Protein AF-0000000084750989 (afdb_homodimer)

Secondary structure (DSSP, 8-state):
---EEEETTEEEEEESPPP-TT-B--EEEEETTS-EEEES--SS-EEEEE-S-TTSHHHHHHHHHHHHHHHH-TTSEEEEEESS-HHHHHHHHHHHT--SSEEEE-TTT-HHHHHHT-EETTT--BPPEEEEE-TTSBEEEEEE-SBTTSPP-HHHHHHHHHHH-/---EEEETTEEEEEESPPP-TT-B--EEEEETTS-EEEES--SS-EEEEE-S-TTSHHHHHHHHHHHHHHHH-TTSEEEEEESS-HHHHHHHHHHHT--SSEEEE-TTT-HHHHHHT-EETTT--BPPEEEEE-TTSBEEEEEE-SBTTSPP-HHHHHHHHHHH-

Radius of gyration: 20.91 Å; Cα contacts (8 Å, |Δi|>4): 743; chains: 2; bounding box: 42×64×46 Å

pLDDT: mean 96.48, std 4.04, range [59.22, 98.81]

Nearest PDB structures (foldseek):
  2yzh-assembly1_D  TM=9.341E-01  e=7.603E-19  Aquifex aeolicus VF5
  1psq-assembly1_B  TM=9.518E-01  e=2.587E-17  Streptococcus pneumoniae
  2jsz-assembly1_A  TM=9.464E-01  e=6.062E-17  unclassified
  3p7x-assembly1_A  TM=9.372E-01  e=2.174E-16  Staphylococcus aureus subsp. aureus NCTC 8325
  2yjh-assembly1_A-2  TM=9.420E-01  e=2.773E-16  Yersinia pseudotuberculosis

Solvent-accessible surface area (backbone atoms only — not comparable to full-atom values): 17276 Å² total; per-residue (Å²): 134,88,51,62,33,28,54,84,93,41,79,36,43,41,32,57,49,82,69,48,79,65,41,74,56,67,41,53,34,26,29,51,83,72,42,82,40,74,48,73,79,41,92,34,38,30,37,38,41,35,29,44,43,70,61,34,70,70,38,39,50,53,54,52,52,48,43,54,50,34,70,74,39,72,79,43,42,41,35,38,39,26,41,38,43,30,51,48,54,41,46,48,28,62,74,70,68,55,78,73,48,47,55,37,13,30,55,79,77,34,44,47,27,42,66,44,32,30,20,29,50,97,68,68,31,31,43,26,34,37,38,29,25,38,52,82,24,24,26,77,40,79,45,74,49,50,44,48,86,54,81,78,62,63,64,61,50,51,55,53,52,61,71,73,103,134,87,50,61,32,30,55,83,96,41,78,35,44,40,32,58,50,81,70,50,78,63,42,73,57,67,41,54,33,25,29,50,85,71,41,82,40,74,48,71,78,40,92,36,40,31,38,39,42,36,29,43,43,70,62,35,70,69,37,39,50,52,53,52,52,48,45,54,51,35,70,74,40,73,80,44,44,40,36,38,38,25,41,37,43,29,50,47,54,43,46,48,28,62,76,70,69,54,78,73,48,47,55,36,14,30,54,80,76,34,43,47,28,40,65,44,32,31,21,29,49,97,69,69,32,30,44,25,34,38,38,30,24,38,51,82,24,25,27,76,41,79,43,73,48,51,45,48,87,55,80,78,63,62,65,62,50,52,54,52,52,63,72,73,101

Foldseek 3Di:
DFDWADDPHDIFTWAADAADFFDFDWDWWAFLVRDIDIDQAAQFKEKEWEAFDCPDPLNVVQVLVVLVLCVVVVRYAYEYEKQDDSPRVVVSCVVSVRDRHTYTHCNPPVTRRNHHGQQTPPVRIGAGWMFIAGRNRGTRDIGTHRYNSDHDDSVVVSVVSVVVD/DFDWADDPPDIFTWAADAADFFDFDWDWWAFLVRDIDIDQAAQFKEKEWEAFDCPDPLNVVQVLVVLVLCVVVVRYAYEYEKQDDSPRVVVSCVVSVRDRHTYTHCNPPVTRRNHHGQQTPPVRIGAGWMFIAGRNRGTRDIGTHRYNSDHDDSVVVSVVSVVVD

Sequence (330 aa):
MKRTVMFSDKEFELVGPQLKLGDKVTFKATSKTLESVTIDKLEKITVLTIFPSISTSICDVQTSEMSKIASEFTNFNFVAISLDLPFTLKEWCGTKNVKNIEVLSDYREREFGKKYGFLIDDLFLLSRGTIVLDKSNKVIYIEQLKQVKTQIDFEKLRNFLKTIKMKRTVMFSDKEFELVGPQLKLGDKVTFKATSKTLESVTIDKLEKITVLTIFPSISTSICDVQTSEMSKIASEFTNFNFVAISLDLPFTLKEWCGTKNVKNIEVLSDYREREFGKKYGFLIDDLFLLSRGTIVLDKSNKVIYIEQLKQVKTQIDFEKLRNFLKTIK

InterPro domains:
  IPR000866 Alkyl hydroperoxide reductase subunit C/ Thiol specific antioxidant [PF00578] (26-141)
  IPR002065 Thiol peroxidase Tpx [NF001808] (4-157)
  IPR002065 Thiol peroxidase Tpx [cd03014] (20-160)
  IPR013766 Thioredoxin domain [PS51352] (19-165)
  IPR036249 Thioredoxin-like superfamily [SSF52833] (4-156)
  IPR050455 Thiol Peroxidase Tpx Subfamily [PTHR43110] (1-164)

Structure (mmCIF, N/CA/C/O backbone):
data_AF-0000000084750989-model_v1
#
loop_
_entity.id
_entity.type
_entity.pdbx_description
1 polymer 'Thiol peroxidase'
#
loop_
_atom_site.group_PDB
_atom_site.id
_atom_site.type_symbol
_atom_site.label_atom_id
_atom_site.label_alt_id
_atom_site.label_comp_id
_atom_site.label_asym_id
_atom_site.label_entity_id
_atom_site.label_seq_id
_atom_site.pdbx_PDB_ins_code
_atom_site.Cartn_x
_atom_site.Cartn_y
_atom_site.Cartn_z
_atom_site.occupancy
_atom_site.B_iso_or_equiv
_atom_site.auth_seq_id
_atom_site.auth_comp_id
_atom_site.auth_asym_id
_atom_site.auth_atom_id
_atom_site.pdbx_PDB_model_num
ATOM 1 N N . MET A 1 1 ? 10.789 26.094 -11.906 1 59.22 1 MET A N 1
ATOM 2 C CA . MET A 1 1 ? 11.703 24.969 -11.797 1 59.22 1 MET A CA 1
ATOM 3 C C . MET A 1 1 ? 11.008 23.766 -11.148 1 59.22 1 MET A C 1
ATOM 5 O O . MET A 1 1 ? 10.133 23.938 -10.297 1 59.22 1 MET A O 1
ATOM 9 N N . LYS A 1 2 ? 11.398 22.438 -11.602 1 81.38 2 LYS A N 1
ATOM 10 C CA . LYS A 1 2 ? 10.766 21.234 -11.055 1 81.38 2 LYS A CA 1
ATOM 11 C C . LYS A 1 2 ? 11.258 20.953 -9.633 1 81.38 2 LYS A C 1
ATOM 13 O O . LYS A 1 2 ? 12.453 21.062 -9.352 1 81.38 2 LYS A O 1
ATOM 18 N N . ARG A 1 3 ? 10.398 20.719 -8.75 1 93.12 3 ARG A N 1
ATOM 19 C CA . ARG A 1 3 ? 10.75 20.406 -7.371 1 93.12 3 ARG A CA 1
ATOM 20 C C . ARG A 1 3 ? 11.203 18.969 -7.234 1 93.12 3 ARG A C 1
ATOM 22 O O . ARG A 1 3 ? 10.688 18.078 -7.918 1 93.12 3 ARG A O 1
ATOM 29 N N . THR A 1 4 ? 12.32 18.859 -6.445 1 96.12 4 THR A N 1
ATOM 30 C CA . THR A 1 4 ? 12.883 17.516 -6.289 1 96.12 4 THR A CA 1
ATOM 31 C C . THR A 1 4 ? 13.094 17.188 -4.816 1 96.12 4 THR A C 1
ATOM 33 O O . THR A 1 4 ? 13.141 18.078 -3.973 1 96.12 4 THR A O 1
ATOM 36 N N . VAL A 1 5 ? 13.109 15.898 -4.547 1 96.56 5 VAL A N 1
ATOM 37 C CA . VAL A 1 5 ? 13.461 15.383 -3.23 1 96.56 5 VAL A CA 1
ATOM 38 C C . VAL A 1 5 ? 14.492 14.266 -3.377 1 96.56 5 VAL A C 1
ATOM 40 O O . VAL A 1 5 ? 14.633 13.68 -4.453 1 96.56 5 VAL A O 1
ATOM 43 N N . MET A 1 6 ? 15.172 14.094 -2.307 1 96.19 6 MET A N 1
ATOM 44 C CA . MET A 1 6 ? 16.109 12.977 -2.26 1 96.19 6 MET A CA 1
ATOM 45 C C . MET A 1 6 ? 15.477 11.758 -1.598 1 96.19 6 MET A C 1
ATOM 47 O O . MET A 1 6 ? 14.852 11.875 -0.538 1 96.19 6 MET A O 1
ATOM 51 N N . PHE A 1 7 ? 15.562 10.734 -2.244 1 94.62 7 PHE A N 1
ATOM 52 C CA . PHE A 1 7 ? 15.234 9.43 -1.682 1 94.62 7 PHE A CA 1
ATOM 53 C C . PHE A 1 7 ? 16.469 8.531 -1.646 1 94.62 7 PHE A C 1
ATOM 55 O O . PHE A 1 7 ? 16.906 8.039 -2.684 1 94.62 7 PHE A O 1
ATOM 62 N N . SER A 1 8 ? 16.875 8.305 -0.375 1 89.31 8 SER A N 1
ATOM 63 C CA . SER A 1 8 ? 18.203 7.727 -0.222 1 89.31 8 SER A CA 1
ATOM 64 C C . SER A 1 8 ? 19.234 8.5 -1.032 1 89.31 8 SER A C 1
ATOM 66 O O . SER A 1 8 ? 19.453 9.688 -0.804 1 89.31 8 SER A O 1
ATOM 68 N N . ASP A 1 9 ? 19.938 7.918 -2.018 1 91.81 9 ASP A N 1
ATOM 69 C CA . ASP A 1 9 ? 21.031 8.594 -2.703 1 91.81 9 ASP A CA 1
ATOM 70 C C . ASP A 1 9 ? 20.609 9.047 -4.098 1 91.81 9 ASP A C 1
ATOM 72 O O . ASP A 1 9 ? 21.453 9.469 -4.898 1 91.81 9 ASP A O 1
ATOM 76 N N . LYS A 1 10 ? 19.391 9.078 -4.32 1 94.88 10 LYS A N 1
ATOM 77 C CA . LYS A 1 10 ? 18.906 9.445 -5.645 1 94.88 10 LYS A CA 1
ATOM 78 C C . LYS A 1 10 ? 17.922 10.609 -5.562 1 94.88 10 LYS A C 1
ATOM 80 O O . LYS A 1 10 ? 17.172 10.727 -4.594 1 94.88 10 LYS A O 1
ATOM 85 N N . GLU A 1 11 ? 17.922 11.422 -6.57 1 96.5 11 GLU A N 1
ATOM 86 C CA . GLU A 1 11 ? 17.016 12.57 -6.668 1 96.5 11 GLU A CA 1
ATOM 87 C C . GLU A 1 11 ? 15.82 12.258 -7.559 1 96.5 11 GLU A C 1
ATOM 89 O O . GLU A 1 11 ? 15.969 11.68 -8.641 1 96.5 11 GLU A O 1
ATOM 94 N N . PHE A 1 12 ? 14.664 12.617 -7.102 1 97.25 12 PHE A N 1
ATOM 95 C CA . PHE A 1 12 ? 13.43 12.398 -7.852 1 97.25 12 PHE A CA 1
ATOM 96 C C . PHE A 1 12 ? 12.602 13.68 -7.922 1 97.25 12 PHE A C 1
ATOM 98 O O . PHE A 1 12 ? 12.68 14.523 -7.023 1 97.25 12 PHE A O 1
ATOM 105 N N . GLU A 1 13 ? 11.867 13.773 -8.922 1 97.56 13 GLU A N 1
ATOM 106 C CA . GLU A 1 13 ? 10.977 14.922 -9.07 1 97.56 13 GLU A CA 1
ATOM 107 C C . GLU A 1 13 ? 9.672 14.703 -8.32 1 97.56 13 GLU A C 1
ATOM 109 O O . GLU A 1 13 ? 9.227 13.562 -8.141 1 97.56 13 GLU A O 1
ATOM 114 N N . LEU A 1 14 ? 9.07 15.758 -7.883 1 97.62 14 LEU A N 1
ATOM 115 C CA . LEU A 1 14 ? 7.738 15.727 -7.297 1 97.62 14 LEU A CA 1
ATOM 116 C C . LEU A 1 14 ? 6.676 16.047 -8.344 1 97.62 14 LEU A C 1
ATOM 118 O O . LEU A 1 14 ? 6.898 16.875 -9.227 1 97.62 14 LEU A O 1
ATOM 122 N N . VAL A 1 15 ? 5.629 15.391 -8.219 1 97.12 15 VAL A N 1
ATOM 123 C CA . VAL A 1 15 ? 4.508 15.602 -9.133 1 97.12 15 VAL A CA 1
ATOM 124 C C . VAL A 1 15 ? 3.604 16.703 -8.586 1 97.12 15 VAL A C 1
ATOM 126 O O . VAL A 1 15 ? 3.352 16.781 -7.383 1 97.12 15 VAL A O 1
ATOM 129 N N . GLY A 1 16 ? 3.049 17.531 -9.445 1 95.06 16 GLY A N 1
ATOM 130 C CA . GLY A 1 16 ? 2.068 18.531 -9.039 1 95.06 16 GLY A CA 1
ATOM 131 C C . GLY A 1 16 ? 2.693 19.812 -8.539 1 95.06 16 GLY A C 1
ATOM 132 O O . GLY A 1 16 ? 3.918 19.922 -8.438 1 95.06 16 GLY A O 1
ATOM 133 N N . PRO A 1 17 ? 1.877 20.781 -8.242 1 95.44 17 PRO A N 1
ATOM 134 C CA . PRO A 1 17 ? 2.359 22.094 -7.828 1 95.44 17 PRO A CA 1
ATOM 135 C C . PRO A 1 17 ? 2.877 22.109 -6.391 1 95.44 17 PRO A C 1
ATOM 137 O O . PRO A 1 17 ? 2.541 21.219 -5.602 1 95.44 17 PRO A O 1
ATOM 140 N N . GLN A 1 18 ? 3.658 23.109 -6.109 1 94.88 18 GLN A N 1
ATOM 141 C CA . GLN A 1 18 ? 4.113 23.328 -4.742 1 94.88 18 GLN A CA 1
ATOM 142 C C . GLN A 1 18 ? 3.008 23.938 -3.885 1 94.88 18 GLN A C 1
ATOM 144 O O . GLN A 1 18 ? 2.42 24.953 -4.258 1 94.88 18 GLN A O 1
ATOM 149 N N . LEU A 1 19 ? 2.77 23.328 -2.83 1 96.94 19 LEU A N 1
ATOM 150 C CA . LEU A 1 19 ? 1.819 23.859 -1.861 1 96.94 19 LEU A CA 1
ATOM 151 C C . LEU A 1 19 ? 2.383 25.094 -1.174 1 96.94 19 LEU A C 1
ATOM 153 O O . LEU A 1 19 ? 3.564 25.141 -0.826 1 96.94 19 LEU A O 1
ATOM 157 N N . LYS A 1 20 ? 1.522 26.109 -0.986 1 97.5 20 LYS A N 1
ATOM 158 C CA . LYS A 1 20 ? 1.935 27.359 -0.353 1 97.5 20 LYS A CA 1
ATOM 159 C C . LYS A 1 20 ? 1.008 27.719 0.804 1 97.5 20 LYS A C 1
ATOM 161 O O . LYS A 1 20 ? -0.124 27.234 0.875 1 97.5 20 LYS A O 1
ATOM 166 N N . LEU A 1 21 ? 1.597 28.562 1.664 1 98.19 21 LEU A N 1
ATOM 167 C CA . LEU A 1 21 ? 0.741 29.109 2.711 1 98.19 21 LEU A CA 1
ATOM 168 C C . LEU A 1 21 ? -0.466 29.828 2.111 1 98.19 21 LEU A C 1
ATOM 170 O O . LEU A 1 21 ? -0.339 30.531 1.107 1 98.19 21 LEU A O 1
ATOM 174 N N . GLY A 1 22 ? -1.616 29.547 2.633 1 98 22 GLY A N 1
ATOM 175 C CA . GLY A 1 22 ? -2.834 30.188 2.164 1 98 22 GLY A CA 1
ATOM 176 C C . GLY A 1 22 ? -3.609 29.344 1.17 1 98 22 GLY A C 1
ATOM 177 O O . GLY A 1 22 ? -4.789 29.594 0.918 1 98 22 GLY A O 1
ATOM 178 N N . ASP A 1 23 ? -2.949 28.359 0.583 1 97.75 23 ASP A N 1
ATOM 179 C CA . ASP A 1 23 ? -3.635 27.469 -0.346 1 97.75 23 ASP A CA 1
ATOM 180 C C . ASP A 1 23 ? -4.754 26.703 0.354 1 97.75 23 ASP A C 1
ATOM 182 O O . ASP A 1 23 ? -4.602 26.281 1.504 1 97.75 23 ASP A O 1
ATOM 186 N N . LYS A 1 24 ? -5.902 26.516 -0.315 1 97.06 24 LYS A N 1
ATOM 187 C CA . LYS A 1 24 ? -6.973 25.656 0.179 1 97.06 24 LYS A CA 1
ATOM 188 C C . LYS A 1 24 ? -6.703 24.188 -0.156 1 97.06 24 LYS A C 1
ATOM 190 O O . LYS A 1 24 ? -6.289 23.875 -1.272 1 97.06 24 LYS A O 1
ATOM 195 N N . VAL A 1 25 ? -6.914 23.344 0.779 1 97.56 25 VAL A N 1
ATOM 196 C CA . VAL A 1 25 ? -6.621 21.922 0.609 1 97.56 25 VAL A CA 1
ATOM 197 C C . VAL A 1 25 ? -7.922 21.109 0.64 1 97.56 25 VAL A C 1
ATOM 199 O O . VAL A 1 25 ? -8.688 21.188 1.605 1 97.56 25 VAL A O 1
ATOM 202 N N . THR A 1 26 ? -8.234 20.453 -0.401 1 97.69 26 THR A N 1
ATOM 203 C CA . THR A 1 26 ? -9.344 19.516 -0.524 1 97.69 26 THR A CA 1
ATOM 204 C C . THR A 1 26 ? -8.93 18.281 -1.316 1 97.69 26 THR A C 1
ATOM 206 O O . THR A 1 26 ? -8.344 18.391 -2.396 1 97.69 26 THR A O 1
ATOM 209 N N . PHE A 1 27 ? -9.18 17.125 -0.726 1 97.75 27 PHE A N 1
ATOM 210 C CA . PHE A 1 27 ? -8.82 15.898 -1.425 1 97.75 27 PHE A CA 1
ATOM 211 C C . PHE A 1 27 ? -9.617 14.711 -0.891 1 97.75 27 PHE A C 1
ATOM 213 O O . PHE A 1 27 ? -10.242 14.805 0.168 1 97.75 27 PHE A O 1
ATOM 220 N N . LYS A 1 28 ? -9.594 13.664 -1.651 1 97.62 28 LYS A N 1
ATOM 221 C CA . LYS A 1 28 ? -10.172 12.383 -1.242 1 97.62 28 LYS A CA 1
ATOM 222 C C . LYS A 1 28 ? -9.086 11.383 -0.879 1 97.62 28 LYS A C 1
ATOM 224 O O . LYS A 1 28 ? -8.031 11.336 -1.526 1 97.62 28 LYS A O 1
ATOM 229 N N . ALA A 1 29 ? -9.336 10.648 0.125 1 98.06 29 ALA A N 1
ATOM 230 C CA . ALA A 1 29 ? -8.477 9.547 0.567 1 98.06 29 ALA A CA 1
ATOM 231 C C . ALA A 1 29 ? -9.312 8.391 1.116 1 98.06 29 ALA A C 1
ATOM 233 O O . ALA A 1 29 ? -10.539 8.398 1.013 1 98.06 29 ALA A O 1
ATOM 234 N N . THR A 1 30 ? -8.641 7.355 1.534 1 98.56 30 THR A N 1
ATOM 235 C CA . THR A 1 30 ? -9.328 6.164 2.016 1 98.56 30 THR A CA 1
ATOM 236 C C . THR A 1 30 ? -9.039 5.93 3.494 1 98.56 30 THR A C 1
ATOM 238 O O . THR A 1 30 ? -7.883 6 3.924 1 98.56 30 THR A O 1
ATOM 241 N N . SER A 1 31 ? -10.086 5.703 4.293 1 97.81 31 SER A N 1
ATOM 242 C CA . SER A 1 31 ? -9.93 5.445 5.719 1 97.81 31 SER A CA 1
ATOM 243 C C . SER A 1 31 ? -9.422 4.027 5.969 1 97.81 31 SER A C 1
ATOM 245 O O . SER A 1 31 ? -9.32 3.225 5.039 1 97.81 31 SER A O 1
ATOM 247 N N . LYS A 1 32 ? -9.078 3.74 7.234 1 95.5 32 LYS A N 1
ATOM 248 C CA . LYS A 1 32 ? -8.547 2.436 7.609 1 95.5 32 LYS A CA 1
ATOM 249 C C . LYS A 1 32 ? -9.609 1.346 7.48 1 95.5 32 LYS A C 1
ATOM 251 O O . LYS A 1 32 ? -9.297 0.156 7.551 1 95.5 32 LYS A O 1
ATOM 256 N N . THR A 1 33 ? -10.914 1.73 7.25 1 93.75 33 THR A N 1
ATOM 257 C CA . THR A 1 33 ? -11.992 0.769 7.039 1 93.75 33 THR A CA 1
ATOM 258 C C . THR A 1 33 ? -12.445 0.769 5.582 1 93.75 33 THR A C 1
ATOM 260 O O . THR A 1 33 ? -13.578 0.391 5.273 1 93.75 33 THR A O 1
ATOM 263 N N . LEU A 1 34 ? -11.664 1.354 4.652 1 95.62 34 LEU A N 1
ATOM 264 C CA . LEU A 1 34 ? -11.82 1.33 3.203 1 95.62 34 LEU A CA 1
ATOM 265 C C . LEU A 1 34 ? -12.914 2.305 2.758 1 95.62 34 LEU A C 1
ATOM 267 O O . LEU A 1 34 ? -13.391 2.227 1.627 1 95.62 34 LEU A O 1
ATOM 271 N N . GLU A 1 35 ? -13.281 3.18 3.662 1 95.5 35 GLU A N 1
ATOM 272 C CA . GLU A 1 35 ? -14.258 4.199 3.289 1 95.5 35 GLU A CA 1
ATOM 273 C C . GLU A 1 35 ? -13.578 5.383 2.598 1 95.5 35 GLU A C 1
ATOM 275 O O . GLU A 1 35 ? -12.477 5.777 2.973 1 95.5 35 GLU A O 1
ATOM 280 N N . SER A 1 36 ? -14.234 5.895 1.577 1 95.94 36 SER A N 1
ATOM 281 C CA . SER A 1 36 ? -13.773 7.141 0.969 1 95.94 36 SER A CA 1
ATOM 282 C C . SER A 1 36 ? -14.039 8.336 1.878 1 95.94 36 SER A C 1
ATOM 284 O O . SER A 1 36 ? -15.164 8.531 2.334 1 95.94 36 SER A O 1
ATOM 286 N N . VAL A 1 37 ? -13.062 9.016 2.18 1 95.62 37 VAL A N 1
ATOM 287 C CA . VAL A 1 37 ? -13.141 10.195 3.027 1 95.62 37 VAL A CA 1
ATOM 288 C C . VAL A 1 37 ? -12.75 11.438 2.22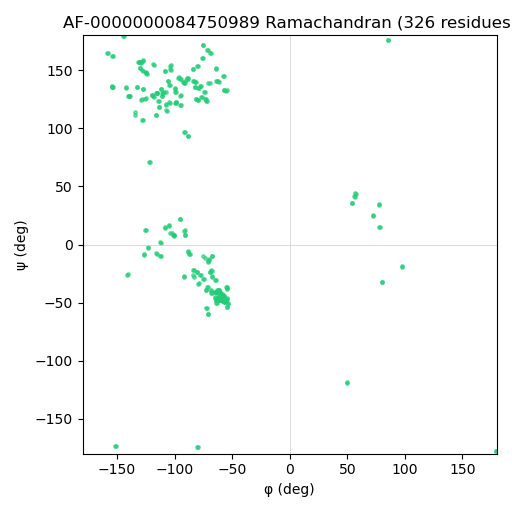9 1 95.62 37 VAL A C 1
ATOM 290 O O . VAL A 1 37 ? -11.727 11.438 1.532 1 95.62 37 VAL A O 1
ATOM 293 N N . THR A 1 38 ? -13.57 12.438 2.309 1 94.88 38 THR A N 1
ATOM 294 C CA . THR A 1 38 ? -13.25 13.719 1.678 1 94.88 38 THR A CA 1
ATOM 295 C C . THR A 1 38 ? -12.812 14.742 2.721 1 94.88 38 THR A C 1
ATOM 297 O O . THR A 1 38 ? -13.539 15.008 3.682 1 94.88 38 THR A O 1
ATOM 300 N N . ILE A 1 39 ? -11.656 15.266 2.58 1 94.12 39 ILE A N 1
ATOM 301 C CA . ILE A 1 39 ? -11.164 16.359 3.398 1 94.12 39 ILE A CA 1
ATOM 302 C C . ILE A 1 39 ? -11.5 17.703 2.732 1 94.12 39 ILE A C 1
ATOM 304 O O . ILE A 1 39 ? -10.773 18.156 1.846 1 94.12 39 ILE A O 1
ATOM 308 N N . ASP A 1 40 ? -12.547 18.344 3.104 1 91.06 40 ASP A N 1
ATOM 309 C CA . ASP A 1 40 ? -13 19.594 2.496 1 91.06 40 ASP A CA 1
ATOM 310 C C . ASP A 1 40 ? -13.531 20.562 3.555 1 91.06 40 ASP A C 1
ATOM 312 O O . ASP A 1 40 ? -13.672 21.75 3.295 1 91.06 40 ASP A O 1
ATOM 316 N N . LYS A 1 41 ? -13.992 20 4.676 1 83.44 41 LYS A N 1
ATOM 317 C CA . LYS A 1 41 ? -14.492 20.812 5.781 1 83.44 41 LYS A CA 1
ATOM 318 C C . LYS A 1 41 ? -13.938 20.312 7.117 1 83.44 41 LYS A C 1
ATOM 320 O O . LYS A 1 41 ? -14.148 19.172 7.496 1 83.44 41 LYS A O 1
ATOM 325 N N . LEU A 1 42 ? -13.18 21.172 7.633 1 84 42 LEU A N 1
ATOM 326 C CA . LEU A 1 42 ? -12.57 20.812 8.914 1 84 42 LEU A CA 1
ATOM 327 C C . LEU A 1 42 ? -13.18 21.625 10.047 1 84 42 LEU A C 1
ATOM 329 O O . LEU A 1 42 ? -13.375 22.828 9.914 1 84 42 LEU A O 1
ATOM 333 N N . GLU A 1 43 ? -13.562 21 11.086 1 87.56 43 GLU A N 1
ATOM 334 C CA . GLU A 1 43 ? -14.133 21.688 12.242 1 87.56 43 GLU A CA 1
ATOM 335 C C . GLU A 1 43 ? -13.039 22.219 13.164 1 87.56 43 GLU A C 1
ATOM 337 O O . GLU A 1 43 ? -13.273 23.125 13.969 1 87.56 43 GLU A O 1
ATOM 342 N N . LYS A 1 44 ? -11.914 21.688 13.094 1 95.06 44 LYS A N 1
ATOM 343 C CA . LYS A 1 44 ? -10.766 22.031 13.93 1 95.06 44 LYS A CA 1
ATOM 344 C C . LYS A 1 44 ? -9.523 22.266 13.078 1 95.06 44 LYS A C 1
ATOM 346 O O . LYS A 1 44 ? -9.453 21.812 11.93 1 95.06 44 LYS A O 1
ATOM 351 N N . ILE A 1 45 ? -8.641 23.016 13.688 1 97.5 45 ILE A N 1
ATOM 352 C CA . ILE A 1 45 ? -7.305 23.047 13.102 1 97.5 45 ILE A CA 1
ATOM 353 C C . ILE A 1 45 ? -6.77 21.625 12.969 1 97.5 45 ILE A C 1
ATOM 355 O O . ILE A 1 45 ? -6.918 20.812 13.883 1 97.5 45 ILE A O 1
ATOM 359 N N . THR A 1 46 ? -6.23 21.328 11.797 1 98.12 46 THR A N 1
ATOM 360 C CA . THR A 1 46 ? -5.863 19.938 11.492 1 98.12 46 THR A CA 1
ATOM 361 C C . THR A 1 46 ? -4.398 19.859 11.07 1 98.12 46 THR A C 1
ATOM 363 O O . THR A 1 46 ? -3.963 20.562 10.164 1 98.12 46 THR A O 1
ATOM 366 N N . VAL A 1 47 ? -3.684 19.047 11.734 1 98.62 47 VAL A N 1
ATOM 367 C CA . VAL A 1 47 ? -2.297 18.75 11.391 1 98.62 47 VAL A CA 1
ATOM 368 C C . VAL A 1 47 ? -2.234 17.5 10.508 1 98.62 47 VAL A C 1
ATOM 370 O O . VAL A 1 47 ? -2.707 16.438 10.898 1 98.62 47 VAL A O 1
ATOM 373 N N . LEU A 1 48 ? -1.71 17.625 9.32 1 98.62 48 LEU A N 1
ATOM 374 C CA . LEU A 1 48 ? -1.438 16.5 8.43 1 98.62 48 LEU A CA 1
ATOM 375 C C . LEU A 1 48 ? 0.031 16.109 8.5 1 98.62 48 LEU A C 1
ATOM 377 O O . LEU A 1 48 ? 0.917 16.938 8.289 1 98.62 48 LEU A O 1
ATOM 381 N N . THR A 1 49 ? 0.293 14.961 8.836 1 98.75 49 THR A N 1
ATOM 382 C CA . THR A 1 49 ? 1.644 14.414 8.773 1 98.75 49 THR A CA 1
ATOM 383 C C . THR A 1 49 ? 1.767 13.406 7.629 1 98.75 49 THR A C 1
ATOM 385 O O . THR A 1 49 ? 0.983 12.461 7.543 1 98.75 49 THR A O 1
ATOM 388 N N . ILE A 1 50 ? 2.662 13.641 6.676 1 98.81 50 ILE A N 1
ATOM 389 C CA . ILE A 1 50 ? 2.799 12.938 5.406 1 98.81 50 ILE A CA 1
ATOM 390 C C . ILE A 1 50 ? 4.102 12.141 5.395 1 98.81 50 ILE A C 1
ATOM 392 O O . ILE A 1 50 ? 5.152 12.656 5.785 1 98.81 50 ILE A O 1
ATOM 396 N N . PHE A 1 51 ? 4.059 10.922 4.988 1 98.69 51 PHE A N 1
ATOM 397 C CA . PHE A 1 51 ? 5.254 10.086 5.016 1 98.69 51 PHE A CA 1
ATOM 398 C C . PHE A 1 51 ? 5.168 8.984 3.961 1 98.69 51 PHE A C 1
ATOM 400 O O . PHE A 1 51 ? 4.09 8.703 3.441 1 98.69 51 PHE A O 1
ATOM 407 N N . PRO A 1 52 ? 6.277 8.367 3.604 1 98.19 52 PRO A N 1
ATOM 408 C CA . PRO A 1 52 ? 6.297 7.414 2.492 1 98.19 52 PRO A CA 1
ATOM 409 C C . PRO A 1 52 ? 5.605 6.094 2.828 1 98.19 52 PRO A C 1
ATOM 411 O O . PRO A 1 52 ? 4.691 5.672 2.113 1 98.19 52 PRO A O 1
ATOM 414 N N . SER A 1 53 ? 6.02 5.461 3.887 1 98.31 53 SER A N 1
ATOM 415 C CA . SER A 1 53 ? 5.477 4.152 4.238 1 98.31 53 SER A CA 1
ATOM 416 C C . SER A 1 53 ? 5.586 3.893 5.738 1 98.31 53 SER A C 1
ATOM 418 O O . SER A 1 53 ? 6.664 4.023 6.32 1 98.31 53 SER A O 1
ATOM 420 N N . ILE A 1 54 ? 4.5 3.383 6.297 1 98.25 54 ILE A N 1
ATOM 421 C CA . ILE A 1 54 ? 4.395 3.23 7.742 1 98.25 54 ILE A CA 1
ATOM 422 C C . ILE A 1 54 ? 5.32 2.111 8.219 1 98.25 54 ILE A C 1
ATOM 424 O O . ILE A 1 54 ? 5.652 2.029 9.398 1 98.25 54 ILE A O 1
ATOM 428 N N . SER A 1 55 ? 5.797 1.298 7.312 1 96.75 55 SER A N 1
ATOM 429 C CA . SER A 1 55 ? 6.574 0.108 7.648 1 96.75 55 SER A CA 1
ATOM 430 C C . SER A 1 55 ? 8.07 0.418 7.691 1 96.75 55 SER A C 1
ATOM 432 O O . SER A 1 55 ? 8.898 -0.495 7.746 1 96.75 55 SER A O 1
ATOM 434 N N . THR A 1 56 ? 8.391 1.636 7.68 1 94.56 56 THR A N 1
ATOM 435 C CA . THR A 1 56 ? 9.773 2.061 7.836 1 94.56 56 THR A CA 1
ATOM 436 C C . THR A 1 56 ? 9.992 2.705 9.203 1 94.56 56 THR A C 1
ATOM 438 O O . THR A 1 56 ? 9.078 3.309 9.766 1 94.56 56 THR A O 1
ATOM 441 N N . SER A 1 57 ? 11.211 2.564 9.742 1 95.44 57 SER A N 1
ATOM 442 C CA . SER A 1 57 ? 11.508 3.037 11.086 1 95.44 57 SER A CA 1
ATOM 443 C C . SER A 1 57 ? 11.289 4.543 11.203 1 95.44 57 SER A C 1
ATOM 445 O O . SER A 1 57 ? 10.727 5.02 12.188 1 95.44 57 SER A O 1
ATOM 447 N N . ILE A 1 58 ? 11.781 5.285 10.25 1 95.44 58 ILE A N 1
ATOM 448 C CA . ILE A 1 58 ? 11.664 6.738 10.273 1 95.44 58 ILE A CA 1
ATOM 449 C C . ILE A 1 58 ? 10.188 7.137 10.266 1 95.44 58 ILE A C 1
ATOM 451 O O . ILE A 1 58 ? 9.789 8.055 10.984 1 95.44 58 ILE A O 1
ATOM 455 N N . CYS A 1 59 ? 9.398 6.469 9.492 1 97.56 59 CYS A N 1
ATOM 456 C CA . CYS A 1 59 ? 7.977 6.773 9.391 1 97.56 59 CYS A CA 1
ATOM 457 C C . CYS A 1 59 ? 7.234 6.324 10.648 1 97.56 59 CYS A C 1
ATOM 459 O O . CYS A 1 59 ? 6.293 6.984 11.086 1 97.56 59 CYS A O 1
ATOM 461 N N . ASP A 1 60 ? 7.633 5.211 11.133 1 97.31 60 ASP A N 1
ATOM 462 C CA . ASP A 1 60 ?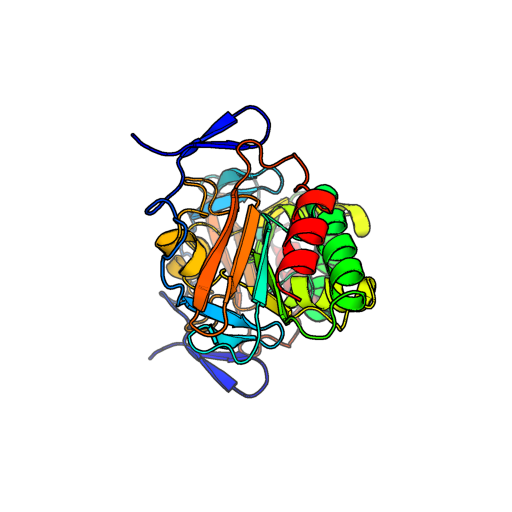 7.102 4.723 12.406 1 97.31 60 ASP A CA 1
ATOM 463 C C . ASP A 1 60 ? 7.316 5.746 13.516 1 97.31 60 ASP A C 1
ATOM 465 O O . ASP A 1 60 ? 6.383 6.086 14.242 1 97.31 60 ASP A O 1
ATOM 469 N N . VAL A 1 61 ? 8.516 6.27 13.672 1 97.69 61 VAL A N 1
ATOM 470 C CA . VAL A 1 61 ? 8.859 7.262 14.688 1 97.69 61 VAL A CA 1
ATOM 471 C C . VAL A 1 61 ? 8.055 8.539 14.445 1 97.69 61 VAL A C 1
ATOM 473 O O . VAL A 1 61 ? 7.488 9.109 15.383 1 97.69 61 VAL A O 1
ATOM 476 N N . GLN A 1 62 ? 8.008 9.008 13.203 1 98.44 62 GLN A N 1
ATOM 477 C CA . GLN A 1 62 ? 7.262 10.219 12.891 1 98.44 62 GLN A CA 1
ATOM 478 C C . GLN A 1 62 ? 5.816 10.117 13.375 1 98.44 62 GLN A C 1
ATOM 480 O O . GLN A 1 62 ? 5.32 11.016 14.055 1 98.44 62 GLN A O 1
ATOM 485 N N . THR A 1 63 ? 5.168 9.031 13.016 1 98.5 63 THR A N 1
ATOM 486 C CA . THR A 1 63 ? 3.746 8.891 13.305 1 98.5 63 THR A CA 1
ATOM 487 C C . THR A 1 63 ? 3.52 8.68 14.797 1 98.5 63 THR A C 1
ATOM 489 O O . THR A 1 63 ? 2.559 9.203 15.367 1 98.5 63 THR A O 1
ATOM 492 N N . SER A 1 64 ? 4.395 7.953 15.469 1 98.44 64 SER A N 1
ATOM 493 C CA . SER A 1 64 ? 4.312 7.758 16.906 1 98.44 64 SER A CA 1
ATOM 494 C C . SER A 1 64 ? 4.492 9.078 17.656 1 98.44 64 SER A C 1
ATOM 496 O O . SER A 1 64 ? 3.748 9.367 18.594 1 98.44 64 SER A O 1
ATOM 498 N N . GLU A 1 65 ? 5.508 9.797 17.25 1 98.38 65 GLU A N 1
ATOM 499 C CA . GLU A 1 65 ? 5.73 11.094 17.891 1 98.38 65 GLU A CA 1
ATOM 500 C C . GLU A 1 65 ? 4.551 12.031 17.641 1 98.38 65 GLU A C 1
ATOM 502 O O . GLU A 1 65 ? 4.188 12.812 18.531 1 98.38 65 GLU A O 1
ATOM 507 N N . MET A 1 66 ? 4 11.992 16.453 1 98.69 66 MET A N 1
ATOM 508 C CA . MET A 1 66 ? 2.836 12.82 16.156 1 98.69 66 MET A CA 1
ATOM 509 C C . MET A 1 66 ? 1.665 12.461 17.062 1 98.69 66 MET A C 1
ATOM 511 O O . MET A 1 66 ? 0.897 13.328 17.484 1 98.69 66 MET A O 1
ATOM 515 N N . SER A 1 67 ? 1.52 11.148 17.312 1 98.38 67 SER A N 1
ATOM 516 C CA . SER A 1 67 ? 0.487 10.703 18.25 1 98.38 67 SER A CA 1
ATOM 517 C C . SER A 1 67 ? 0.694 11.312 19.625 1 98.38 67 SER A C 1
ATOM 519 O O . SER A 1 67 ? -0.267 11.727 20.281 1 98.38 67 SER A O 1
ATOM 521 N N . LYS A 1 68 ? 1.887 11.359 20.094 1 98 68 LYS A N 1
ATOM 522 C CA . LYS A 1 68 ? 2.195 11.992 21.375 1 98 68 LYS A CA 1
ATOM 523 C C . LYS A 1 68 ? 1.837 13.477 21.344 1 98 68 LYS A C 1
ATOM 525 O O . LYS A 1 68 ? 1.242 13.992 22.297 1 98 68 LYS A O 1
ATOM 530 N N . ILE A 1 69 ? 2.229 14.148 20.312 1 98.31 69 ILE A N 1
ATOM 531 C CA . ILE A 1 69 ? 1.904 15.562 20.172 1 98.31 69 ILE A CA 1
ATOM 532 C C . ILE A 1 69 ? 0.388 15.75 20.188 1 98.31 69 ILE A C 1
ATOM 534 O O . ILE A 1 69 ? -0.126 16.672 20.828 1 98.31 69 ILE A O 1
ATOM 538 N N . ALA A 1 70 ? -0.278 14.891 19.469 1 98.12 70 ALA A N 1
ATOM 539 C CA . ALA A 1 70 ? -1.737 14.953 19.438 1 98.12 70 ALA A CA 1
ATOM 540 C C . ALA A 1 70 ? -2.324 14.906 20.844 1 98.12 70 ALA A C 1
ATOM 542 O O . ALA A 1 70 ? -3.334 15.555 21.125 1 98.12 70 ALA A O 1
ATOM 543 N N . SER A 1 71 ? -1.724 14.148 21.703 1 97.94 71 SER A N 1
ATOM 544 C CA . SER A 1 71 ? -2.199 14.016 23.078 1 97.94 71 SER A CA 1
ATOM 545 C C . SER A 1 71 ? -1.996 15.305 23.859 1 97.94 71 SER A C 1
ATOM 547 O O . SER A 1 71 ? -2.676 15.547 24.859 1 97.94 71 SER A O 1
ATOM 549 N N . GLU A 1 72 ? -1.073 16.094 23.422 1 97.06 72 GLU A N 1
ATOM 550 C CA . GLU A 1 72 ? -0.801 17.391 24.031 1 97.06 72 GLU A CA 1
ATOM 551 C C . GLU A 1 72 ? -1.744 18.469 23.516 1 97.06 72 GLU A C 1
ATOM 553 O O . GLU A 1 72 ? -1.974 19.484 24.172 1 97.06 72 GLU A O 1
ATOM 558 N N . PHE A 1 73 ? -2.207 18.281 22.328 1 97.81 73 PHE A N 1
ATOM 559 C CA . PHE A 1 73 ? -3.039 19.266 21.641 1 97.81 73 PHE A CA 1
ATOM 560 C C . PHE A 1 73 ? -4.387 18.672 21.266 1 97.81 73 PHE A C 1
ATOM 562 O O . PHE A 1 73 ? -4.73 18.625 20.078 1 97.81 73 PHE A O 1
ATOM 569 N N . THR A 1 74 ? -5.215 18.438 22.203 1 96.12 74 THR A N 1
ATOM 570 C CA . THR A 1 74 ? -6.438 17.656 22.016 1 96.12 74 THR A CA 1
ATOM 571 C C . THR A 1 74 ? -7.492 18.469 21.281 1 96.12 74 THR A C 1
ATOM 573 O O . THR A 1 74 ? -8.484 17.922 20.797 1 96.12 74 THR A O 1
ATOM 576 N N . ASN A 1 75 ? -7.246 19.75 21.125 1 96.12 75 ASN A N 1
ATOM 577 C CA . ASN A 1 75 ? -8.195 20.609 20.438 1 96.12 75 ASN A CA 1
ATOM 578 C C . ASN A 1 75 ? -7.941 20.609 18.922 1 96.12 75 ASN A C 1
ATOM 580 O O . ASN A 1 75 ? -8.703 21.219 18.172 1 96.12 75 ASN A O 1
ATOM 584 N N . PHE A 1 76 ? -6.883 20.016 18.5 1 97.75 76 PHE A N 1
ATOM 585 C CA . PHE A 1 76 ? -6.539 19.906 17.078 1 97.75 76 PHE A CA 1
ATOM 586 C C . PHE A 1 76 ? -6.836 18.5 16.562 1 97.75 76 PHE A C 1
ATOM 588 O O . PHE A 1 76 ? -6.973 17.562 17.344 1 97.75 76 PHE A O 1
ATOM 595 N N . ASN A 1 77 ? -7.074 18.391 15.305 1 97.31 77 ASN A N 1
ATOM 596 C CA . ASN A 1 77 ? -7.125 17.109 14.625 1 97.31 77 ASN A CA 1
ATOM 597 C C . ASN A 1 77 ? -5.762 16.719 14.055 1 97.31 77 ASN A C 1
ATOM 599 O O . ASN A 1 77 ? -5.035 17.578 13.547 1 97.31 77 ASN A O 1
ATOM 603 N N . PHE A 1 78 ? -5.438 15.531 14.172 1 98.12 78 PHE A N 1
ATOM 604 C CA . PHE A 1 78 ? -4.219 14.992 13.578 1 98.12 78 PHE A CA 1
ATOM 605 C C . PHE A 1 78 ? -4.539 13.883 12.594 1 98.12 78 PHE A C 1
ATOM 607 O O . PHE A 1 78 ? -5.312 12.969 12.898 1 98.12 78 PHE A O 1
ATOM 614 N N . VAL A 1 79 ? -4.012 13.969 11.398 1 98.25 79 VAL A N 1
ATOM 615 C CA . VAL A 1 79 ? -4.219 13 10.328 1 98.25 79 VAL A CA 1
ATOM 616 C C . VAL A 1 79 ? -2.873 12.562 9.758 1 98.25 79 VAL A C 1
ATOM 618 O O . VAL A 1 79 ? -2.049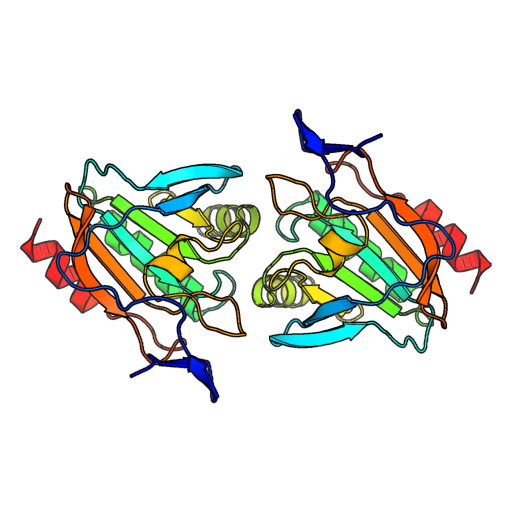 13.406 9.383 1 98.25 79 VAL A O 1
ATOM 621 N N . ALA A 1 80 ? -2.617 11.312 9.734 1 98.75 80 ALA A N 1
ATOM 622 C CA . ALA A 1 80 ? -1.45 10.742 9.07 1 98.75 80 ALA A CA 1
ATOM 623 C C . ALA A 1 80 ? -1.821 10.188 7.695 1 98.75 80 ALA A C 1
ATOM 625 O O . ALA A 1 80 ? -2.814 9.477 7.555 1 98.75 80 ALA A O 1
ATOM 626 N N . ILE A 1 81 ? -1.05 10.547 6.672 1 98.75 81 ILE A N 1
ATOM 627 C CA . ILE A 1 81 ? -1.429 10.141 5.32 1 98.75 81 ILE A CA 1
ATOM 628 C C . ILE A 1 81 ? -0.215 9.562 4.598 1 98.75 81 ILE A C 1
ATOM 630 O O . ILE A 1 81 ? 0.895 10.086 4.719 1 98.75 81 ILE A O 1
ATOM 634 N N . SER A 1 82 ? -0.355 8.492 3.93 1 98.81 82 SER A N 1
ATOM 635 C CA . SER A 1 82 ? 0.613 7.82 3.068 1 98.81 82 SER A CA 1
ATOM 636 C C . SER A 1 82 ? -0.082 7.043 1.956 1 98.81 82 SER A C 1
ATOM 638 O O . SER A 1 82 ? -1.289 7.188 1.751 1 98.81 82 SER A O 1
ATOM 640 N N . LEU A 1 83 ? 0.761 6.262 1.194 1 98.69 83 LEU A N 1
ATOM 641 C CA . LEU A 1 83 ? 0.177 5.414 0.162 1 98.69 83 LEU A CA 1
ATOM 642 C C . LEU A 1 83 ? 0.069 3.971 0.641 1 98.69 83 LEU A C 1
ATOM 644 O O . LEU A 1 83 ? -0.21 3.068 -0.152 1 98.69 83 LEU A O 1
ATOM 648 N N . ASP A 1 84 ? 0.352 3.736 1.961 1 98.69 84 ASP A N 1
ATOM 649 C CA . ASP A 1 84 ? 0.112 2.414 2.531 1 98.69 84 ASP A CA 1
ATOM 650 C C . ASP A 1 84 ? -1.35 2.004 2.367 1 98.69 84 ASP A C 1
ATOM 652 O O . ASP A 1 84 ? -2.25 2.84 2.461 1 98.69 84 ASP A O 1
ATOM 656 N N . LEU A 1 85 ? -1.559 0.72 2.158 1 98.69 85 LEU A N 1
ATOM 657 C CA . LEU A 1 85 ? -2.941 0.254 2.125 1 98.69 85 LEU A CA 1
ATOM 658 C C . LEU A 1 85 ? -3.613 0.443 3.48 1 98.69 85 LEU A C 1
ATOM 660 O O . LEU A 1 85 ? -2.949 0.389 4.52 1 98.69 85 LEU A O 1
ATOM 664 N N . PRO A 1 86 ? -4.914 0.627 3.5 1 98.25 86 PRO A N 1
ATOM 665 C CA . PRO A 1 86 ? -5.656 0.878 4.738 1 98.25 86 PRO A CA 1
ATOM 666 C C . PRO A 1 86 ? -5.418 -0.196 5.797 1 98.25 86 PRO A C 1
ATOM 668 O O . PRO A 1 86 ? -5.297 0.117 6.984 1 98.25 86 PRO A O 1
ATOM 671 N N . PHE A 1 87 ? -5.297 -1.434 5.418 1 97.69 87 PHE A N 1
ATOM 672 C CA . PHE A 1 87 ? -5.125 -2.547 6.344 1 97.69 87 PHE A CA 1
ATOM 673 C C . PHE A 1 87 ? -3.803 -2.434 7.09 1 97.69 87 PHE A C 1
ATOM 675 O O . PHE A 1 87 ? -3.725 -2.746 8.281 1 97.69 87 PHE A O 1
ATOM 682 N N . THR A 1 88 ? -2.82 -2.053 6.363 1 98.31 88 THR A N 1
ATOM 683 C CA . THR A 1 88 ? -1.503 -1.873 6.965 1 98.31 88 THR A CA 1
ATOM 684 C C . THR A 1 88 ? -1.524 -0.74 7.984 1 98.31 88 THR A C 1
ATOM 686 O O . THR A 1 88 ? -0.979 -0.876 9.086 1 98.31 88 THR A O 1
ATOM 689 N N . LEU A 1 89 ? -2.117 0.349 7.645 1 98.56 89 LEU A N 1
ATOM 690 C CA . LEU A 1 89 ? -2.252 1.471 8.57 1 98.56 89 LEU A CA 1
ATOM 691 C C . LEU A 1 89 ? -3.053 1.066 9.805 1 98.56 89 LEU A C 1
ATOM 693 O O . LEU A 1 89 ? -2.689 1.418 10.93 1 98.56 89 LEU A O 1
ATOM 697 N N . LYS A 1 90 ? -4.145 0.372 9.57 1 97.88 90 LYS A N 1
ATOM 698 C CA . LYS A 1 90 ? -4.961 -0.12 10.68 1 97.88 90 LYS A CA 1
ATOM 699 C C . LYS A 1 90 ? -4.148 -1.023 11.602 1 97.88 90 LYS A C 1
ATOM 701 O O . LYS A 1 90 ? -4.223 -0.897 12.828 1 97.88 90 LYS A O 1
ATOM 706 N N . GLU A 1 91 ? -3.459 -1.937 11.023 1 97 91 GLU A N 1
ATOM 707 C CA . GLU A 1 91 ? -2.625 -2.848 11.805 1 97 91 GLU A CA 1
ATOM 708 C C . GLU A 1 91 ? -1.6 -2.082 12.633 1 97 91 GLU A C 1
ATOM 710 O O . GLU A 1 91 ? -1.367 -2.408 13.805 1 97 91 GLU A O 1
ATOM 715 N N . TRP A 1 92 ? -0.95 -1.111 12.055 1 97.75 92 TRP A N 1
ATOM 716 C CA . TRP A 1 92 ? 0.029 -0.299 12.773 1 97.75 92 TRP A CA 1
ATOM 717 C C . TRP A 1 92 ? -0.604 0.372 13.984 1 97.75 92 TRP A C 1
ATOM 719 O O . TRP A 1 92 ? -0.057 0.316 15.086 1 97.75 92 TRP A O 1
ATOM 729 N N . CYS A 1 93 ? -1.763 1.005 13.75 1 97.94 93 CYS A N 1
ATOM 730 C CA . CYS A 1 93 ? -2.471 1.654 14.852 1 97.94 93 CYS A CA 1
ATOM 731 C C . CYS A 1 93 ? -2.723 0.676 15.992 1 97.94 93 CYS A C 1
ATOM 733 O O . CYS A 1 93 ? -2.553 1.025 17.156 1 97.94 93 CYS A O 1
ATOM 735 N N . GLY A 1 94 ? -3.205 -0.528 15.664 1 96.88 94 GLY A N 1
ATOM 736 C CA . GLY A 1 94 ? -3.463 -1.543 16.672 1 96.88 94 GLY A CA 1
ATOM 737 C C . GLY A 1 94 ? -2.215 -1.964 17.422 1 96.88 94 GLY A C 1
ATOM 738 O O . GLY A 1 94 ? -2.225 -2.043 18.656 1 96.88 94 GLY A O 1
ATOM 739 N N . THR A 1 95 ? -1.171 -2.205 16.719 1 96.12 95 THR A N 1
ATOM 740 C CA . THR A 1 95 ? 0.084 -2.668 17.297 1 96.12 95 THR A CA 1
ATOM 741 C C . THR A 1 95 ? 0.676 -1.607 18.219 1 96.12 95 THR A C 1
ATOM 743 O O . THR A 1 95 ? 1.209 -1.931 19.281 1 96.12 95 THR A O 1
ATOM 746 N N . LYS A 1 96 ? 0.585 -0.334 17.766 1 96.94 96 LYS A N 1
ATOM 747 C CA . LYS A 1 96 ? 1.185 0.773 18.5 1 96.94 96 LYS A CA 1
ATOM 748 C C . LYS A 1 96 ? 0.208 1.341 19.531 1 96.94 96 LYS A C 1
ATOM 750 O O . LYS A 1 96 ? 0.569 2.213 20.328 1 96.94 96 LYS A O 1
ATOM 755 N N . ASN A 1 97 ? -1.035 0.835 19.516 1 97.31 97 ASN A N 1
ATOM 756 C CA . ASN A 1 97 ? -2.1 1.322 20.375 1 97.31 97 ASN A CA 1
ATOM 757 C C . ASN A 1 97 ? -2.336 2.818 20.188 1 97.31 97 ASN A C 1
ATOM 759 O O . ASN A 1 97 ? -2.354 3.574 21.172 1 97.31 97 ASN A O 1
ATOM 763 N N . VAL A 1 98 ? -2.365 3.266 18.969 1 97.38 98 VAL A N 1
ATOM 764 C CA . VAL A 1 98 ? -2.623 4.652 18.609 1 97.38 98 VAL A CA 1
ATOM 765 C C . VAL A 1 98 ? -4.086 4.816 18.203 1 97.38 98 VAL A C 1
ATOM 767 O O . VAL A 1 98 ? -4.547 4.184 17.25 1 97.38 98 VAL A O 1
ATOM 770 N N . LYS A 1 99 ? -4.777 5.734 18.938 1 96.19 99 LYS A N 1
ATOM 771 C CA . LYS A 1 99 ? -6.199 5.953 18.688 1 96.19 99 LYS A CA 1
ATOM 772 C C . LYS A 1 99 ? -6.492 7.43 18.438 1 96.19 99 LYS A C 1
ATOM 774 O O . LYS A 1 99 ? -7.57 7.781 17.953 1 96.19 99 LYS A O 1
ATOM 779 N N . ASN A 1 100 ? -5.547 8.219 18.641 1 97.06 100 ASN A N 1
ATOM 780 C CA . ASN A 1 100 ? -5.809 9.656 18.688 1 97.06 100 ASN A CA 1
ATOM 781 C C . ASN A 1 100 ? -5.359 10.344 17.406 1 97.06 100 ASN A C 1
ATOM 783 O O . ASN A 1 100 ? -5.301 11.578 17.344 1 97.06 100 ASN A O 1
ATOM 787 N N . ILE A 1 101 ? -5.008 9.578 16.406 1 97.38 101 ILE A N 1
ATOM 788 C CA . ILE A 1 101 ? -4.691 10.086 15.07 1 97.38 101 ILE A CA 1
ATOM 789 C C . ILE A 1 101 ? -5.523 9.344 14.023 1 97.38 101 ILE A C 1
ATOM 791 O O . ILE A 1 101 ? -5.688 8.125 14.102 1 97.38 101 ILE A O 1
ATOM 795 N N . GLU A 1 102 ? -6.07 10.086 13.172 1 97.12 102 GLU A N 1
ATOM 796 C CA . GLU A 1 102 ? -6.684 9.461 12 1 97.12 102 GLU A CA 1
ATOM 797 C C . GLU A 1 102 ? -5.637 9.07 10.961 1 97.12 102 GLU A C 1
ATOM 799 O O . GLU A 1 102 ? -4.703 9.836 10.703 1 97.12 102 GLU A O 1
ATOM 804 N N . VAL A 1 103 ? -5.758 7.895 10.438 1 98.19 103 VAL A N 1
ATOM 805 C CA . VAL A 1 103 ? -4.855 7.473 9.375 1 98.19 103 VAL A CA 1
ATOM 806 C C . VAL A 1 103 ? -5.621 7.367 8.055 1 98.19 103 VAL A C 1
ATOM 808 O O . VAL A 1 103 ? -6.738 6.844 8.023 1 98.19 103 VAL A O 1
ATOM 811 N N . LEU A 1 104 ? -5.109 7.949 7.031 1 98.62 104 LEU A N 1
ATOM 812 C CA . LEU A 1 104 ? -5.707 7.934 5.703 1 98.62 104 LEU A CA 1
ATOM 813 C C . LEU A 1 104 ? -4.727 7.387 4.668 1 98.62 104 LEU A C 1
ATOM 815 O O . LEU A 1 104 ? -3.514 7.586 4.793 1 98.62 104 LEU A O 1
ATOM 819 N N . SER A 1 105 ? -5.262 6.746 3.727 1 98.81 105 SER A N 1
ATOM 820 C CA . SER A 1 105 ? -4.492 6.207 2.609 1 98.81 105 SER A CA 1
ATOM 821 C C . SER A 1 105 ? -4.805 6.949 1.314 1 98.81 105 SER A C 1
ATOM 823 O O . SER A 1 105 ? -5.969 7.066 0.925 1 98.81 105 SER A O 1
ATOM 825 N N . ASP A 1 106 ? -3.791 7.402 0.661 1 98.69 106 ASP A N 1
ATOM 826 C CA . ASP A 1 106 ? -3.908 8.086 -0.625 1 98.69 106 ASP A CA 1
ATOM 827 C C . ASP A 1 106 ? -3.703 7.109 -1.783 1 98.69 106 ASP A C 1
ATOM 829 O O . ASP A 1 106 ? -3.377 7.523 -2.898 1 98.69 106 ASP A O 1
ATOM 833 N N . TYR A 1 107 ? -3.883 5.777 -1.609 1 98.5 107 TYR A N 1
ATOM 834 C CA . TYR A 1 107 ? -3.393 4.754 -2.521 1 98.5 107 TYR A CA 1
ATOM 835 C C . TYR A 1 107 ? -4.273 4.656 -3.762 1 98.5 107 TYR A C 1
ATOM 837 O O . TYR A 1 107 ? -3.818 4.227 -4.824 1 98.5 107 TYR A O 1
ATOM 845 N N . ARG A 1 108 ? -5.559 5.039 -3.662 1 97.31 108 ARG A N 1
ATOM 846 C CA . ARG A 1 108 ? -6.473 4.777 -4.77 1 97.31 108 ARG A CA 1
ATOM 847 C C . ARG A 1 108 ? -6.148 5.672 -5.965 1 97.31 108 ARG A C 1
ATOM 849 O O . ARG A 1 108 ? -5.734 5.18 -7.02 1 97.31 108 ARG A O 1
ATOM 856 N N . GLU A 1 109 ? -6.215 6.914 -5.738 1 96.5 109 GLU A N 1
ATOM 857 C CA . GLU A 1 109 ? -6.047 7.844 -6.852 1 96.5 109 GLU A CA 1
ATOM 858 C C . GLU A 1 109 ? -4.797 8.703 -6.668 1 96.5 109 GLU A C 1
ATOM 860 O O . GLU A 1 109 ? -4.414 9.453 -7.57 1 96.5 109 GLU A O 1
ATOM 865 N N . ARG A 1 110 ? -4.203 8.586 -5.531 1 98.12 110 ARG A N 1
ATOM 866 C CA . ARG A 1 110 ? -3.053 9.414 -5.191 1 98.12 110 ARG A CA 1
ATOM 867 C C . ARG A 1 110 ? -3.375 10.898 -5.363 1 98.12 110 ARG A C 1
ATOM 869 O O . ARG A 1 110 ? -2.551 11.664 -5.863 1 98.12 110 ARG A O 1
ATOM 876 N N . GLU A 1 111 ? -4.598 11.25 -5.059 1 98.25 111 GLU A N 1
ATOM 877 C CA . GLU A 1 111 ? -5.105 12.594 -5.309 1 98.25 111 GLU A CA 1
ATOM 878 C C . GLU A 1 111 ? -4.348 13.633 -4.484 1 98.25 111 GLU A C 1
ATOM 880 O O . GLU A 1 111 ? -3.912 14.656 -5.02 1 98.25 111 GLU A O 1
ATOM 885 N N . PHE A 1 112 ? -4.234 13.383 -3.174 1 98.5 112 PHE A N 1
ATOM 886 C CA . PHE A 1 112 ? -3.527 14.312 -2.305 1 98.5 112 PHE A CA 1
ATOM 887 C C . PHE A 1 112 ? -2.121 14.578 -2.826 1 98.5 112 PHE A C 1
ATOM 889 O O . PHE A 1 112 ? -1.719 15.734 -2.977 1 98.5 112 PHE A O 1
ATOM 896 N N . GLY A 1 113 ? -1.396 13.5 -3.045 1 98.44 113 GLY A N 1
ATOM 897 C CA . GLY A 1 113 ? -0.019 13.625 -3.492 1 98.44 113 GLY A CA 1
ATOM 898 C C . GLY A 1 113 ? 0.116 14.414 -4.781 1 98.44 113 GLY A C 1
ATOM 899 O O . GLY A 1 113 ? 0.997 15.273 -4.902 1 98.44 113 GLY A O 1
ATOM 900 N N . LYS A 1 114 ? -0.764 14.102 -5.734 1 97.94 114 LYS A N 1
ATOM 901 C CA . LYS A 1 114 ? -0.711 14.742 -7.047 1 97.94 114 LYS A CA 1
ATOM 902 C C . LYS A 1 114 ? -1.084 16.219 -6.949 1 97.94 114 LYS A C 1
ATOM 904 O O . LYS A 1 114 ? -0.445 17.078 -7.574 1 97.94 114 LYS A O 1
ATOM 909 N N . LYS A 1 115 ? -2.068 16.547 -6.141 1 97.62 115 LYS A N 1
ATOM 910 C CA . LYS A 1 115 ? -2.609 17.906 -6.07 1 97.62 115 LYS A CA 1
ATOM 911 C C . LYS A 1 115 ? -1.655 18.844 -5.328 1 97.62 115 LYS A C 1
ATOM 913 O O . LYS A 1 115 ? -1.574 20.031 -5.645 1 97.62 115 LYS A O 1
ATOM 918 N N . TYR A 1 116 ? -0.876 18.312 -4.383 1 97.62 116 TYR A N 1
ATOM 919 C CA . TYR A 1 116 ? -0.224 19.219 -3.459 1 97.62 116 TYR A CA 1
ATOM 920 C C . TYR A 1 116 ? 1.284 19 -3.438 1 97.62 116 TYR A C 1
ATOM 922 O O . TYR A 1 116 ? 1.973 19.453 -2.521 1 97.62 116 TYR A O 1
ATOM 930 N N . GLY A 1 117 ? 1.73 18.266 -4.387 1 97.25 117 GLY A N 1
ATOM 931 C CA . GLY A 1 117 ? 3.16 18.188 -4.645 1 97.25 117 GLY A CA 1
ATOM 932 C C . GLY A 1 117 ? 3.898 17.297 -3.658 1 97.25 117 GLY A C 1
ATOM 933 O O . GLY A 1 117 ? 5.027 17.594 -3.264 1 97.25 117 GLY A O 1
ATOM 934 N N . PHE A 1 118 ? 3.293 16.266 -3.221 1 98.19 118 PHE A N 1
ATOM 935 C CA . PHE A 1 118 ? 3.955 15.375 -2.279 1 98.19 118 PHE A CA 1
ATOM 936 C C . PHE A 1 118 ? 4.234 14.023 -2.92 1 98.19 118 PHE A C 1
ATOM 938 O O . PHE A 1 118 ? 4.969 13.203 -2.363 1 98.19 118 PHE A O 1
ATOM 945 N N . LEU A 1 119 ? 3.709 13.734 -4.09 1 98.44 119 LEU A N 1
ATOM 946 C CA . LEU A 1 119 ? 3.955 12.469 -4.773 1 98.44 119 LEU A CA 1
ATOM 947 C C . LEU A 1 119 ? 5.309 12.484 -5.477 1 98.44 119 LEU A C 1
ATOM 949 O O . LEU A 1 119 ? 5.598 13.391 -6.262 1 98.44 119 LEU A O 1
ATOM 953 N N . ILE A 1 120 ? 6.125 11.523 -5.156 1 97.94 120 ILE A N 1
ATOM 954 C CA . ILE A 1 120 ? 7.426 11.383 -5.801 1 97.94 120 ILE A CA 1
ATOM 955 C C . ILE A 1 120 ? 7.258 10.688 -7.148 1 97.94 120 ILE A C 1
ATOM 957 O O . ILE A 1 120 ? 6.742 9.57 -7.215 1 97.94 120 ILE A O 1
ATOM 961 N N . ASP A 1 121 ? 7.742 11.312 -8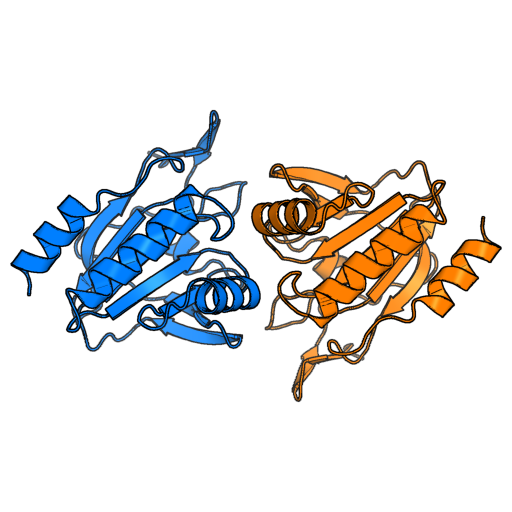.141 1 95.62 121 ASP A N 1
ATOM 962 C CA . ASP A 1 121 ? 7.656 10.758 -9.484 1 95.62 121 ASP A CA 1
ATOM 963 C C . ASP A 1 121 ? 8.445 9.453 -9.594 1 95.62 121 ASP A C 1
ATOM 965 O O . ASP A 1 121 ? 9.484 9.297 -8.953 1 95.62 121 ASP A O 1
ATOM 969 N N . ASP A 1 122 ? 7.961 8.492 -10.289 1 94 122 ASP A N 1
ATOM 970 C CA . ASP A 1 122 ? 8.594 7.215 -10.617 1 94 122 ASP A CA 1
ATOM 971 C C . ASP A 1 122 ? 8.492 6.242 -9.445 1 94 122 ASP A C 1
ATOM 973 O O . ASP A 1 122 ? 8.438 5.027 -9.648 1 94 122 ASP A O 1
ATOM 977 N N . LEU A 1 123 ? 8.523 6.836 -8.148 1 96.19 123 LEU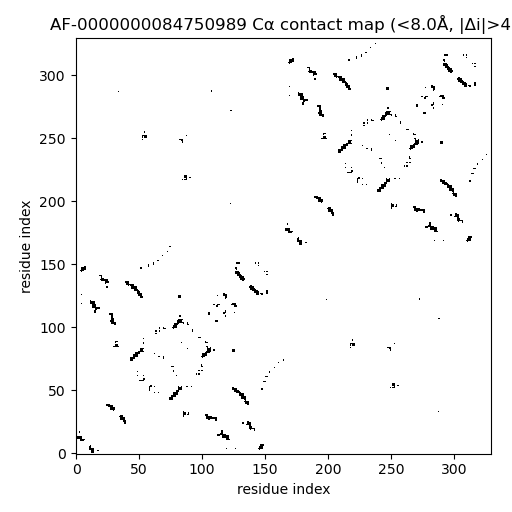 A N 1
ATOM 978 C CA . LEU A 1 123 ? 8.477 5.957 -6.984 1 96.19 123 LEU A CA 1
ATOM 979 C C . LEU A 1 123 ? 7.043 5.734 -6.527 1 96.19 123 LEU A C 1
ATOM 981 O O . LEU A 1 123 ? 6.75 4.762 -5.832 1 96.19 123 LEU A O 1
ATOM 985 N N . PHE A 1 124 ? 6.219 6.699 -6.801 1 97.19 124 PHE A N 1
ATOM 986 C CA . PHE A 1 124 ? 4.812 6.66 -6.41 1 97.19 124 PHE A CA 1
ATOM 987 C C . PHE A 1 124 ? 4.676 6.465 -4.906 1 97.19 124 PHE A C 1
ATOM 989 O O . PHE A 1 124 ? 3.893 5.629 -4.453 1 97.19 124 PHE A O 1
ATOM 996 N N . LEU A 1 125 ? 5.469 7.105 -4.176 1 98.19 125 LEU A N 1
ATOM 997 C CA . LEU A 1 125 ? 5.414 7.285 -2.729 1 98.19 125 LEU A CA 1
ATOM 998 C C . LEU A 1 125 ? 5.246 8.758 -2.371 1 98.19 125 LEU A C 1
ATOM 1000 O O . LEU A 1 125 ? 5.574 9.641 -3.172 1 98.19 125 LEU A O 1
ATOM 1004 N N . LEU A 1 126 ? 4.707 8.992 -1.252 1 98.56 126 LEU A N 1
ATOM 1005 C CA . LEU A 1 126 ? 4.645 10.383 -0.813 1 98.56 126 LEU A CA 1
ATOM 1006 C C . LEU A 1 126 ? 5.969 10.82 -0.189 1 98.56 126 LEU A C 1
ATOM 1008 O O . LEU A 1 126 ? 6.598 10.047 0.537 1 98.56 126 LEU A O 1
ATOM 1012 N N . SER A 1 127 ? 6.352 12.023 -0.497 1 98 127 SER A N 1
ATOM 1013 C CA . SER A 1 127 ? 7.465 12.641 0.216 1 98 127 SER A CA 1
ATOM 1014 C C . SER A 1 127 ? 7.074 13.008 1.644 1 98 127 SER A C 1
ATOM 1016 O O . SER A 1 127 ? 5.898 12.938 2.008 1 98 127 SER A O 1
ATOM 1018 N N . ARG A 1 128 ? 8.094 13.336 2.426 1 98.12 128 ARG A N 1
ATOM 1019 C CA . ARG A 1 128 ? 7.855 13.539 3.852 1 98.12 128 ARG A CA 1
ATOM 1020 C C . ARG A 1 128 ? 7.562 15 4.156 1 98.12 128 ARG A C 1
ATOM 1022 O O . ARG A 1 128 ? 8.195 15.898 3.594 1 98.12 128 ARG A O 1
ATOM 1029 N N . GLY A 1 129 ? 6.641 15.211 5.016 1 98.25 129 GLY A N 1
ATOM 1030 C CA . GLY A 1 129 ? 6.363 16.578 5.441 1 98.25 129 GLY A CA 1
ATOM 1031 C C . GLY A 1 129 ? 5.23 16.672 6.445 1 98.25 129 GLY A C 1
ATOM 1032 O O . GLY A 1 129 ? 4.746 15.648 6.941 1 98.25 129 GLY A O 1
ATOM 1033 N N . THR A 1 130 ? 4.895 17.891 6.844 1 98.69 130 THR A N 1
ATOM 1034 C CA . THR A 1 130 ? 3.785 18.234 7.73 1 98.69 130 THR A CA 1
ATOM 1035 C C . THR A 1 130 ? 3.125 19.531 7.285 1 98.69 130 THR A C 1
ATOM 1037 O O . THR A 1 130 ? 3.811 20.484 6.926 1 98.69 130 THR A O 1
ATOM 1040 N N . ILE A 1 131 ? 1.852 19.516 7.273 1 98.56 131 ILE A N 1
ATOM 1041 C CA . ILE A 1 131 ? 1.105 20.75 7.023 1 98.56 131 ILE A CA 1
ATOM 1042 C C . ILE A 1 131 ? 0.064 20.953 8.117 1 98.56 131 ILE A C 1
ATOM 1044 O O . ILE A 1 131 ? -0.422 19.984 8.711 1 98.56 131 ILE A O 1
ATOM 1048 N N . VAL A 1 132 ? -0.239 22.219 8.383 1 98.69 132 VAL A N 1
ATOM 1049 C CA . VAL A 1 132 ? -1.332 22.547 9.289 1 98.69 132 VAL A CA 1
ATOM 1050 C C . VAL A 1 132 ? -2.395 23.359 8.539 1 98.69 132 VAL A C 1
ATOM 1052 O O . VAL A 1 132 ? -2.074 24.312 7.844 1 98.69 132 VAL A O 1
ATOM 1055 N N . LEU A 1 133 ? -3.561 22.891 8.648 1 98.38 133 LEU A N 1
ATOM 1056 C CA . LEU A 1 133 ? -4.707 23.547 8.039 1 98.38 133 LEU A CA 1
ATOM 1057 C C . LEU A 1 133 ? -5.547 24.266 9.094 1 98.38 133 LEU A C 1
ATOM 1059 O O . LEU A 1 133 ? -5.793 23.719 10.172 1 98.38 133 LEU A O 1
ATOM 1063 N N . ASP A 1 134 ? -5.969 25.438 8.789 1 97 134 ASP A N 1
ATOM 1064 C CA . ASP A 1 134 ? -6.91 26.094 9.688 1 97 134 ASP A CA 1
ATOM 1065 C C . ASP A 1 134 ? -8.336 25.594 9.469 1 97 134 ASP A C 1
ATOM 1067 O O . ASP A 1 134 ? -8.539 24.625 8.734 1 97 134 ASP A O 1
ATOM 1071 N N . LYS A 1 135 ? -9.289 26.156 10.102 1 94.94 135 LYS A N 1
ATOM 1072 C CA . LYS A 1 135 ? -10.672 25.688 10.086 1 94.94 135 LYS A CA 1
ATOM 1073 C C . LYS A 1 135 ? -11.32 25.922 8.727 1 94.94 135 LYS A C 1
ATOM 1075 O O . LYS A 1 135 ? -12.375 25.359 8.43 1 94.94 135 LYS A O 1
ATOM 1080 N N . SER A 1 136 ? -10.688 26.703 7.875 1 94.31 136 SER A N 1
ATOM 1081 C CA . SER A 1 136 ? -11.18 26.953 6.523 1 94.31 136 SER A CA 1
ATOM 1082 C C . SER A 1 136 ? -10.422 26.125 5.5 1 94.31 136 SER A C 1
ATOM 1084 O O . SER A 1 136 ? -10.484 26.391 4.297 1 94.31 136 SER A O 1
ATOM 1086 N N . ASN A 1 137 ? -9.555 25.188 5.992 1 96.69 137 ASN A N 1
ATOM 1087 C CA . ASN A 1 137 ? -8.781 24.281 5.16 1 96.69 137 ASN A CA 1
ATOM 1088 C C . ASN A 1 137 ? -7.656 25 4.43 1 96.69 137 ASN A C 1
ATOM 1090 O O . ASN A 1 137 ? -7.262 24.594 3.332 1 96.69 137 ASN A O 1
ATOM 1094 N N . LYS A 1 138 ? -7.254 26.078 5.008 1 97.56 138 LYS A N 1
ATOM 1095 C CA . LYS A 1 138 ? -6.129 26.797 4.426 1 97.56 138 LYS A CA 1
ATOM 1096 C C . LYS A 1 138 ? -4.82 26.438 5.121 1 97.56 138 LYS A C 1
ATOM 1098 O O . LYS A 1 138 ? -4.785 26.266 6.344 1 97.56 138 LYS A O 1
ATOM 1103 N N . VAL A 1 139 ? -3.812 26.375 4.352 1 98.44 139 VAL A N 1
ATOM 1104 C CA . VAL A 1 139 ? -2.5 26.016 4.871 1 98.44 139 VAL A CA 1
ATOM 1105 C C . VAL A 1 139 ? -1.927 27.156 5.691 1 98.44 139 VAL A C 1
ATOM 1107 O O . VAL A 1 139 ? -1.786 28.281 5.191 1 98.44 139 VAL A O 1
ATOM 1110 N N . ILE A 1 140 ? -1.568 26.875 6.883 1 98.44 140 ILE A N 1
ATOM 1111 C CA . ILE A 1 140 ? -1.001 27.922 7.73 1 98.44 140 ILE A CA 1
ATOM 1112 C C . ILE A 1 140 ? 0.38 27.5 8.219 1 98.44 140 ILE A C 1
ATOM 1114 O O . ILE A 1 140 ? 1.065 28.25 8.906 1 98.44 140 ILE A O 1
ATOM 1118 N N . TYR A 1 141 ? 0.799 26.328 7.879 1 98.62 141 TYR A N 1
ATOM 1119 C CA . TYR A 1 141 ? 2.117 25.781 8.18 1 98.62 141 TYR A CA 1
ATOM 1120 C C . TYR A 1 141 ? 2.518 24.719 7.152 1 98.62 141 TYR A C 1
ATOM 1122 O O . TYR A 1 141 ? 1.693 23.906 6.742 1 98.62 141 TYR A O 1
ATOM 1130 N N . ILE A 1 142 ? 3.725 24.781 6.703 1 98.25 142 ILE A N 1
ATOM 1131 C CA . ILE A 1 142 ? 4.227 23.781 5.762 1 98.25 142 ILE A CA 1
ATOM 1132 C C . ILE A 1 142 ? 5.664 23.406 6.125 1 98.25 142 ILE A C 1
ATOM 1134 O O . ILE A 1 142 ? 6.512 24.281 6.305 1 98.25 142 ILE A O 1
ATOM 1138 N N . GLU A 1 143 ? 5.887 22.203 6.254 1 98.06 143 GLU A N 1
ATOM 1139 C CA . GLU A 1 143 ? 7.219 21.609 6.27 1 98.06 143 GLU A CA 1
ATOM 1140 C C . GLU A 1 143 ? 7.328 20.469 5.262 1 98.06 143 GLU A C 1
ATOM 1142 O O . GLU A 1 143 ? 6.684 19.438 5.422 1 98.06 143 GLU A O 1
ATOM 1147 N N . GLN A 1 144 ? 7.996 20.656 4.207 1 95.88 144 GLN A N 1
ATOM 1148 C CA . GLN A 1 144 ? 8.305 19.625 3.223 1 95.88 144 GLN A CA 1
ATOM 1149 C C . GLN A 1 144 ? 9.797 19.344 3.176 1 95.88 144 GLN A C 1
ATOM 1151 O O . GLN A 1 144 ? 10.602 20.234 2.895 1 95.88 144 GLN A O 1
ATOM 1156 N N . LEU A 1 145 ? 10.148 18.172 3.371 1 96 145 LEU A N 1
ATOM 1157 C CA . LEU A 1 145 ? 11.555 17.828 3.527 1 96 145 LEU A CA 1
ATOM 1158 C C . LEU A 1 145 ? 12.188 17.5 2.18 1 96 145 LEU A C 1
ATOM 1160 O O . LEU A 1 145 ? 11.562 16.859 1.337 1 96 145 LEU A O 1
ATOM 1164 N N . LYS A 1 146 ? 13.375 17.922 2.045 1 93.75 146 LYS A N 1
ATOM 1165 C CA . LYS A 1 146 ? 14.133 17.609 0.835 1 93.75 146 LYS A CA 1
ATOM 1166 C C . LYS A 1 146 ? 14.688 16.188 0.882 1 93.75 146 LYS A C 1
ATOM 1168 O O . LYS A 1 146 ? 14.852 15.539 -0.157 1 93.75 146 LYS A O 1
ATOM 1173 N N . GLN A 1 147 ? 14.992 15.789 2.021 1 93.81 147 GLN A N 1
ATOM 1174 C CA . GLN A 1 147 ? 15.484 14.43 2.24 1 93.81 147 GLN A CA 1
ATOM 1175 C C . GLN A 1 147 ? 14.43 13.57 2.93 1 93.81 147 GLN A C 1
ATOM 1177 O O . GLN A 1 147 ? 14.133 13.773 4.109 1 93.81 147 GLN A O 1
ATOM 1182 N N . VAL A 1 148 ? 13.984 12.578 2.244 1 94 148 VAL A N 1
ATOM 1183 C CA . VAL A 1 148 ? 12.875 11.758 2.711 1 94 148 VAL A CA 1
ATOM 1184 C C . VAL A 1 148 ? 13.305 10.953 3.936 1 94 148 VAL A C 1
ATOM 1186 O O . VAL A 1 148 ? 12.477 10.617 4.789 1 94 148 VAL A O 1
ATOM 1189 N N . LYS A 1 149 ? 14.578 10.734 4.121 1 91.88 149 LYS A N 1
ATOM 1190 C CA . LYS A 1 149 ? 15.07 9.891 5.207 1 91.88 149 LYS A CA 1
ATOM 1191 C C . LYS A 1 149 ? 15.352 10.719 6.457 1 91.88 149 LYS A C 1
ATOM 1193 O O . LYS A 1 149 ? 15.945 10.219 7.418 1 91.88 149 LYS A O 1
ATOM 1198 N N . THR A 1 150 ? 14.977 11.914 6.434 1 93.94 150 THR A N 1
ATOM 1199 C CA . THR A 1 150 ? 15.117 12.773 7.602 1 93.94 150 THR A CA 1
ATOM 1200 C C . THR A 1 150 ? 13.773 12.969 8.297 1 93.94 150 THR A C 1
ATOM 1202 O O . THR A 1 150 ? 12.727 12.969 7.645 1 93.94 150 THR A O 1
ATOM 1205 N N . GLN A 1 151 ? 13.93 13.18 9.617 1 96.44 151 GLN A N 1
ATOM 1206 C CA . GLN A 1 151 ? 12.711 13.383 10.398 1 96.44 151 GLN A CA 1
ATOM 1207 C C . GLN A 1 151 ? 12.203 14.812 10.266 1 96.44 151 GLN A C 1
ATOM 1209 O O . GLN A 1 151 ? 12.977 15.734 10.031 1 96.44 151 GLN A O 1
ATOM 1214 N N . ILE A 1 152 ? 10.898 15.008 10.438 1 96.94 152 ILE A N 1
ATOM 1215 C CA . ILE A 1 152 ? 10.336 16.344 10.516 1 96.94 152 ILE A CA 1
ATOM 1216 C C . ILE A 1 152 ? 10.781 17.031 11.812 1 96.94 152 ILE A C 1
ATOM 1218 O O . ILE A 1 152 ? 11.289 16.359 12.719 1 96.94 152 ILE A O 1
ATOM 1222 N N . ASP A 1 153 ? 10.625 18.281 11.875 1 97.88 153 ASP A N 1
ATOM 1223 C CA . ASP A 1 153 ? 10.984 19.047 13.055 1 97.88 153 ASP A CA 1
ATOM 1224 C C . ASP A 1 153 ? 9.82 19.109 14.039 1 97.88 153 ASP A C 1
ATOM 1226 O O . ASP A 1 153 ? 9.039 20.078 14.023 1 97.88 153 ASP A O 1
ATOM 1230 N N . PHE A 1 154 ? 9.781 18.172 15.008 1 98.44 154 PHE A N 1
ATOM 1231 C CA . PHE A 1 154 ? 8.672 18.047 15.945 1 98.44 154 PHE A CA 1
ATOM 1232 C C . PHE A 1 154 ? 8.57 19.281 16.828 1 98.44 154 PHE A C 1
ATOM 1234 O O . PHE A 1 154 ? 7.473 19.766 17.109 1 98.44 154 PHE A O 1
ATOM 1241 N N . GLU A 1 155 ? 9.68 19.734 17.219 1 97.94 155 GLU A N 1
ATOM 1242 C CA . GLU A 1 155 ? 9.68 20.875 18.125 1 97.94 155 GLU A CA 1
ATOM 1243 C C . GLU A 1 155 ? 9.188 22.141 17.438 1 97.94 155 GLU A C 1
ATOM 1245 O O . GLU A 1 155 ? 8.453 22.938 18.031 1 97.94 155 GLU A O 1
ATOM 1250 N N . LYS A 1 156 ? 9.633 22.297 16.234 1 98.19 156 LYS A N 1
ATOM 1251 C CA . LYS A 1 156 ? 9.141 23.438 15.469 1 98.19 156 LYS A CA 1
ATOM 1252 C C . LYS A 1 156 ? 7.621 23.375 15.32 1 98.19 156 LYS A C 1
ATOM 1254 O O . LYS A 1 156 ? 6.938 24.391 15.445 1 98.19 156 LYS A O 1
ATOM 1259 N N . LEU A 1 157 ? 7.113 22.203 15.016 1 98.38 157 LEU A N 1
ATOM 1260 C CA . LEU A 1 157 ? 5.672 22.031 14.906 1 98.38 157 LEU A CA 1
ATOM 1261 C C . LEU A 1 157 ? 4.98 22.344 16.234 1 98.38 157 LEU A C 1
ATOM 1263 O O . LEU A 1 157 ? 3.998 23.078 16.266 1 98.38 157 LEU A O 1
ATOM 1267 N N . ARG A 1 158 ? 5.496 21.797 17.328 1 97.69 158 ARG A N 1
ATOM 1268 C CA . ARG A 1 158 ? 4.926 22.016 18.656 1 97.69 158 ARG A CA 1
ATOM 1269 C C . ARG A 1 158 ? 4.848 23.516 18.953 1 97.69 158 ARG A C 1
ATOM 1271 O O . ARG A 1 158 ? 3.818 24 19.438 1 97.69 158 ARG A O 1
ATOM 1278 N N . ASN A 1 159 ? 5.934 24.109 18.703 1 98 159 ASN A N 1
ATOM 1279 C CA . ASN A 1 159 ? 5.996 25.547 18.969 1 98 159 ASN A CA 1
ATOM 1280 C C . ASN A 1 159 ? 4.973 26.312 18.156 1 98 159 ASN A C 1
ATOM 1282 O O . ASN A 1 159 ? 4.32 27.234 18.656 1 98 159 ASN A O 1
ATOM 1286 N N . PHE A 1 160 ? 4.848 25.938 16.922 1 98.62 160 PHE A N 1
ATOM 1287 C CA . PHE A 1 160 ? 3.859 26.578 16.062 1 98.62 160 PHE A CA 1
ATOM 1288 C C . PHE A 1 160 ? 2.451 26.359 16.609 1 98.62 160 PHE A C 1
ATOM 1290 O O . PHE A 1 160 ? 1.658 27.297 16.703 1 98.62 160 PHE A O 1
ATOM 1297 N N . LEU A 1 161 ? 2.143 25.125 17.016 1 98.12 161 LEU A N 1
ATOM 1298 C CA . LEU A 1 161 ? 0.811 24.781 17.516 1 98.12 161 LEU A CA 1
ATOM 1299 C C . LEU A 1 161 ? 0.49 25.547 18.797 1 98.12 161 LEU A C 1
ATOM 1301 O O . LEU A 1 161 ? -0.659 25.938 19.016 1 98.12 161 LEU A O 1
ATOM 1305 N N . LYS A 1 162 ? 1.503 25.859 19.594 1 97.38 162 LYS A N 1
ATOM 1306 C CA . LYS A 1 162 ? 1.321 26.625 20.828 1 97.38 162 LYS A CA 1
ATOM 1307 C C . LYS A 1 162 ? 0.901 28.062 20.531 1 97.38 162 LYS A C 1
ATOM 1309 O O . LYS A 1 162 ? 0.187 28.672 21.328 1 97.38 162 LYS A O 1
ATOM 1314 N N . THR A 1 163 ? 1.3 28.5 19.391 1 97.25 163 THR A N 1
ATOM 1315 C CA . THR A 1 163 ? 1.03 29.891 19.062 1 97.25 163 THR A CA 1
ATOM 1316 C C . THR A 1 163 ? -0.41 30.078 18.578 1 97.25 163 THR A C 1
ATOM 1318 O O . THR A 1 163 ? -0.948 31.188 18.609 1 97.25 163 THR A O 1
ATOM 1321 N N . ILE A 1 164 ? -0.962 29.047 18.109 1 94.25 164 ILE A N 1
ATOM 1322 C CA . ILE A 1 164 ? -2.285 29.203 17.516 1 94.25 164 ILE A CA 1
ATOM 1323 C C . ILE A 1 164 ? -3.324 28.484 18.375 1 94.25 164 ILE A C 1
ATOM 1325 O O . ILE A 1 164 ? -4.5 28.422 18.016 1 94.25 164 ILE A O 1
ATOM 1329 N N . LYS A 1 165 ? -2.867 27.891 19.5 1 83.38 165 LYS A N 1
ATOM 1330 C CA . LYS A 1 165 ? -3.773 27.219 20.438 1 83.38 165 LYS A CA 1
ATOM 1331 C C . LYS A 1 165 ? -4.715 28.234 21.094 1 83.38 165 LYS A C 1
ATOM 1333 O O . LYS A 1 165 ? -4.316 29.344 21.406 1 83.38 165 LYS A O 1
ATOM 1338 N N . MET B 1 1 ? -20.125 -11.039 -19.953 1 59.91 1 MET B N 1
ATOM 1339 C CA . MET B 1 1 ? -20.594 -10.547 -18.656 1 59.91 1 MET B CA 1
ATOM 1340 C C . MET B 1 1 ? -19.406 -10.094 -17.797 1 59.91 1 MET B C 1
ATOM 1342 O O . MET B 1 1 ? -18.312 -10.664 -17.891 1 59.91 1 MET B O 1
ATOM 1346 N N . LYS B 1 2 ? -19.625 -8.961 -16.891 1 81.69 2 LYS B N 1
ATOM 1347 C CA . LYS B 1 2 ? -18.547 -8.445 -16.062 1 81.69 2 LYS B CA 1
ATOM 1348 C C . LYS B 1 2 ? -18.25 -9.383 -14.891 1 81.69 2 LYS B C 1
ATOM 1350 O O . LYS B 1 2 ? -19.156 -9.906 -14.258 1 81.69 2 LYS B O 1
ATOM 1355 N N . ARG B 1 3 ? -17.062 -9.695 -14.68 1 93.31 3 ARG B N 1
ATOM 1356 C CA . ARG B 1 3 ? -16.656 -10.562 -13.578 1 93.31 3 ARG B CA 1
ATOM 1357 C C . ARG B 1 3 ? -16.656 -9.805 -12.258 1 93.31 3 ARG B C 1
ATOM 1359 O O . ARG B 1 3 ? -16.328 -8.617 -12.219 1 93.31 3 ARG B O 1
ATOM 1366 N N . THR B 1 4 ? -17.219 -10.547 -11.258 1 96.19 4 THR B N 1
ATOM 1367 C CA . THR B 1 4 ? -17.312 -9.898 -9.953 1 96.19 4 THR B CA 1
ATOM 1368 C C . THR B 1 4 ? -16.734 -10.789 -8.859 1 96.19 4 THR B C 1
ATOM 1370 O O . THR B 1 4 ? -16.578 -11.992 -9.055 1 96.19 4 THR B O 1
ATOM 1373 N N . VAL B 1 5 ? -16.344 -10.141 -7.785 1 96.69 5 VAL B N 1
ATOM 1374 C CA . VAL B 1 5 ? -15.906 -10.828 -6.57 1 96.69 5 VAL B CA 1
ATOM 1375 C C . VAL B 1 5 ? -16.609 -10.219 -5.359 1 96.69 5 VAL B C 1
ATOM 1377 O O . VAL B 1 5 ? -17.094 -9.086 -5.422 1 96.69 5 VAL B O 1
ATOM 1380 N N . MET B 1 6 ? -16.656 -11.023 -4.379 1 96.25 6 MET B N 1
ATOM 1381 C CA . MET B 1 6 ? -17.188 -10.531 -3.109 1 96.25 6 MET B CA 1
ATOM 1382 C C . MET B 1 6 ? -16.062 -10.055 -2.193 1 96.25 6 MET B C 1
ATOM 1384 O O . MET B 1 6 ? -15.055 -10.758 -2.021 1 96.25 6 MET B O 1
ATOM 1388 N N . PHE B 1 7 ? -16.203 -8.945 -1.744 1 94.62 7 PHE B N 1
ATOM 1389 C CA . PHE B 1 7 ? -15.375 -8.414 -0.672 1 94.62 7 PHE B CA 1
ATOM 1390 C C . PHE B 1 7 ? -16.219 -8.125 0.568 1 94.62 7 PHE B C 1
ATOM 1392 O O . PHE B 1 7 ? -16.969 -7.145 0.6 1 94.62 7 PHE B O 1
ATOM 1399 N N . SER B 1 8 ? -15.93 -8.961 1.57 1 89.44 8 SER B N 1
ATOM 1400 C CA . SER B 1 8 ? -16.859 -8.992 2.689 1 89.44 8 SER B CA 1
ATOM 1401 C C . SER B 1 8 ? -18.297 -9.148 2.207 1 89.44 8 SER B C 1
ATOM 1403 O O . SER B 1 8 ? -18.641 -10.141 1.564 1 89.44 8 SER B O 1
ATOM 1405 N N . ASP B 1 9 ? -19.219 -8.219 2.441 1 91.94 9 ASP B N 1
ATOM 1406 C CA . ASP B 1 9 ? -20.641 -8.406 2.121 1 91.94 9 ASP B CA 1
ATOM 1407 C C . ASP B 1 9 ? -21.031 -7.613 0.879 1 91.94 9 ASP B C 1
ATOM 1409 O O . ASP B 1 9 ? -22.219 -7.5 0.56 1 91.94 9 ASP B O 1
ATOM 1413 N N . LYS B 1 10 ? -20.094 -7.211 0.174 1 94.94 10 LYS B N 1
ATOM 1414 C CA . LYS B 1 10 ? -20.375 -6.398 -1.004 1 94.94 10 LYS B CA 1
ATOM 1415 C C . LYS B 1 10 ? -19.766 -7.008 -2.258 1 94.94 10 LYS B C 1
ATOM 1417 O O . LYS B 1 10 ? -18.688 -7.621 -2.191 1 94.94 10 LYS B O 1
ATOM 1422 N N . GLU B 1 11 ? -20.391 -6.812 -3.363 1 96.44 11 GLU B N 1
ATOM 1423 C CA . GLU B 1 11 ? -19.938 -7.297 -4.66 1 96.44 11 GLU B CA 1
ATOM 1424 C C . GLU B 1 11 ? -19.25 -6.188 -5.453 1 96.44 11 GLU B C 1
ATOM 1426 O O . GLU B 1 11 ? -19.766 -5.07 -5.527 1 96.44 11 GLU B O 1
ATOM 1431 N N . PHE B 1 12 ? -18.141 -6.488 -6.02 1 97.25 12 PHE B N 1
ATOM 1432 C CA . PHE B 1 12 ? -17.375 -5.535 -6.828 1 97.25 12 PHE B CA 1
ATOM 1433 C C . PHE B 1 12 ? -17 -6.145 -8.164 1 97.25 12 PHE B C 1
ATOM 1435 O O . PHE B 1 12 ? -16.828 -7.359 -8.273 1 97.25 12 PHE B O 1
ATOM 1442 N N . GLU B 1 13 ? -16.859 -5.332 -9.094 1 97.56 13 GLU B N 1
ATOM 1443 C CA . GLU B 1 13 ? -16.422 -5.781 -10.406 1 97.56 13 GLU B CA 1
ATOM 1444 C C . GLU B 1 13 ? -14.898 -5.887 -10.484 1 97.56 13 GLU B C 1
ATOM 1446 O O . GLU B 1 13 ? -14.188 -5.16 -9.781 1 97.56 13 GLU B O 1
ATOM 1451 N N . LEU B 1 14 ? -14.422 -6.766 -11.289 1 97.62 14 LEU B N 1
ATOM 1452 C CA . LEU B 1 14 ? -13 -6.875 -11.602 1 97.62 14 LEU B CA 1
ATOM 1453 C C . LEU B 1 14 ? -12.656 -6.094 -12.867 1 97.62 14 LEU B C 1
ATOM 1455 O O . LEU B 1 14 ? -13.453 -6.059 -13.812 1 97.62 14 LEU B O 1
ATOM 1459 N N . VAL B 1 15 ? -11.555 -5.523 -12.828 1 97.12 15 VAL B N 1
ATOM 1460 C CA . VAL B 1 15 ? -11.07 -4.762 -13.977 1 97.12 15 VAL B CA 1
ATOM 1461 C C . VAL B 1 15 ? -10.297 -5.684 -14.914 1 97.12 15 VAL B C 1
ATOM 1463 O O . VAL B 1 15 ? -9.531 -6.535 -14.461 1 97.12 15 VAL B O 1
ATOM 1466 N N . GLY B 1 16 ? -10.406 -5.5 -16.219 1 95.06 16 GLY B N 1
ATOM 1467 C CA . GLY B 1 16 ? -9.594 -6.23 -17.172 1 95.06 16 GLY B CA 1
ATOM 1468 C C . GLY B 1 16 ? -10.18 -7.582 -17.547 1 95.06 16 GLY B C 1
ATOM 1469 O O . GLY B 1 16 ? -11.203 -7.992 -17 1 95.06 16 GLY B O 1
ATOM 1470 N N . PRO B 1 17 ? -9.555 -8.25 -18.453 1 95.44 17 PRO B N 1
ATOM 1471 C CA . PRO B 1 17 ? -10.07 -9.523 -18.969 1 95.44 17 PRO B CA 1
ATOM 1472 C C . PRO B 1 17 ? -9.844 -10.68 -18 1 95.44 17 PRO B C 1
ATOM 1474 O O . PRO B 1 17 ? -8.992 -10.586 -17.109 1 95.44 17 PRO B O 1
ATOM 1477 N N . GLN B 1 18 ? -10.602 -11.711 -18.203 1 94.94 18 GLN B N 1
ATOM 1478 C CA . GLN B 1 18 ? -10.398 -12.93 -17.438 1 94.94 18 GLN B CA 1
ATOM 1479 C C . GLN B 1 18 ? -9.188 -13.711 -17.969 1 94.94 18 GLN B C 1
ATOM 1481 O O . GLN B 1 18 ? -9.094 -13.984 -19.172 1 94.94 18 GLN B O 1
ATOM 1486 N N . LEU B 1 19 ? -8.344 -14 -17.094 1 96.88 19 LEU B N 1
ATOM 1487 C CA . LEU B 1 19 ? -7.195 -14.836 -17.422 1 96.88 19 LEU B CA 1
ATOM 1488 C C . LEU B 1 19 ? -7.629 -16.281 -17.703 1 96.88 19 LEU B C 1
ATOM 1490 O O . LEU B 1 19 ? -8.484 -16.812 -17 1 96.88 19 LEU B O 1
ATOM 1494 N N . LYS B 1 20 ? -7.039 -16.891 -18.719 1 97.5 20 LYS B N 1
ATOM 1495 C CA . LYS B 1 20 ? -7.371 -18.25 -19.109 1 97.5 20 LYS B CA 1
ATOM 1496 C C . LYS B 1 20 ? -6.113 -19.125 -19.203 1 97.5 20 LYS B C 1
ATOM 1498 O O . LYS B 1 20 ? -5.008 -18.594 -19.344 1 97.5 20 LYS B O 1
ATOM 1503 N N . LEU B 1 21 ? -6.391 -20.422 -19.094 1 98.25 21 LEU B N 1
ATOM 1504 C CA . LEU B 1 21 ? -5.289 -21.344 -19.344 1 98.25 21 LEU B CA 1
ATOM 1505 C C . LEU B 1 21 ? -4.699 -21.125 -20.734 1 98.25 21 LEU B C 1
ATOM 1507 O O . LEU B 1 21 ? -5.434 -20.906 -21.688 1 98.25 21 LEU B O 1
ATOM 1511 N N . GLY B 1 22 ? -3.41 -21.062 -20.797 1 98 22 GLY B N 1
ATOM 1512 C CA . GLY B 1 22 ? -2.732 -20.875 -22.078 1 98 22 GLY B CA 1
ATOM 1513 C C . GLY B 1 22 ? -2.35 -19.422 -22.344 1 98 22 GLY B C 1
ATOM 1514 O O . GLY B 1 22 ? -1.518 -19.156 -23.219 1 98 22 GLY B O 1
ATOM 1515 N N . ASP B 1 23 ? -2.992 -18.516 -21.641 1 97.75 23 ASP B N 1
ATOM 1516 C CA . ASP B 1 23 ? -2.645 -17.094 -21.797 1 97.75 23 ASP B CA 1
ATOM 1517 C C . ASP B 1 23 ? -1.19 -16.844 -21.406 1 97.75 23 ASP B C 1
ATOM 1519 O O . ASP B 1 23 ? -0.689 -17.422 -20.438 1 97.75 23 ASP B O 1
ATOM 1523 N N . LYS B 1 24 ? -0.47 -15.984 -22.156 1 97 24 LYS B N 1
ATOM 1524 C CA . LYS B 1 24 ? 0.869 -15.539 -21.781 1 97 24 LYS B CA 1
ATOM 1525 C C . LYS B 1 24 ? 0.805 -14.391 -20.781 1 97 24 LYS B C 1
ATOM 1527 O O . LYS B 1 24 ? -0.004 -13.477 -20.922 1 97 24 LYS B O 1
ATOM 1532 N N . VAL B 1 25 ? 1.612 -14.453 -19.781 1 97.56 25 VAL B N 1
ATOM 1533 C CA . VAL B 1 25 ? 1.6 -13.453 -18.703 1 97.56 25 VAL B CA 1
ATOM 1534 C C . VAL B 1 25 ? 2.902 -12.664 -18.734 1 97.56 25 VAL B C 1
ATOM 1536 O O . VAL B 1 25 ? 3.99 -13.234 -18.656 1 97.56 25 VAL B O 1
ATOM 1539 N N . THR B 1 26 ? 2.836 -11.391 -18.938 1 97.62 26 THR B N 1
ATOM 1540 C CA . THR B 1 26 ? 3.938 -10.438 -18.844 1 97.62 26 THR B CA 1
ATOM 1541 C C . THR B 1 26 ? 3.486 -9.148 -18.188 1 97.62 26 THR B C 1
ATOM 1543 O O . THR B 1 26 ? 2.463 -8.57 -18.562 1 97.62 26 THR B O 1
ATOM 1546 N N . PHE B 1 27 ? 4.227 -8.75 -17.156 1 97.75 27 PHE B N 1
ATOM 1547 C CA . PHE B 1 27 ? 3.861 -7.523 -16.469 1 97.75 27 PHE B CA 1
ATOM 1548 C C . PHE B 1 27 ? 5.059 -6.949 -15.711 1 97.75 27 PHE B C 1
ATOM 1550 O O . PHE B 1 27 ? 6.062 -7.637 -15.523 1 97.75 27 PHE B O 1
ATOM 1557 N N . LYS B 1 28 ? 4.926 -5.707 -15.328 1 97.62 28 LYS B N 1
ATOM 1558 C CA . LYS B 1 28 ? 5.898 -5.031 -14.469 1 97.62 28 LYS B CA 1
ATOM 1559 C C . LYS B 1 28 ? 5.355 -4.871 -13.055 1 97.62 28 LYS B C 1
ATOM 1561 O O . LYS B 1 28 ? 4.168 -4.609 -12.859 1 97.62 28 LYS B O 1
ATOM 1566 N N . ALA B 1 29 ? 6.203 -5.059 -12.133 1 98 29 ALA B N 1
ATOM 1567 C CA . ALA B 1 29 ? 5.918 -4.844 -10.711 1 98 29 ALA B CA 1
ATOM 1568 C C . ALA B 1 29 ? 7.145 -4.293 -9.984 1 98 29 ALA B C 1
ATOM 1570 O O . ALA B 1 29 ? 8.148 -3.947 -10.617 1 98 29 ALA B O 1
ATOM 1571 N N . THR B 1 30 ? 7.004 -4.051 -8.719 1 98.56 30 THR B N 1
ATOM 1572 C CA . THR B 1 30 ? 8.086 -3.457 -7.934 1 98.56 30 THR B CA 1
ATOM 1573 C C . THR B 1 30 ? 8.578 -4.43 -6.867 1 98.56 30 THR B C 1
ATOM 1575 O O . THR B 1 30 ? 7.773 -5.043 -6.16 1 98.56 30 THR B O 1
ATOM 1578 N N . SER B 1 31 ? 9.898 -4.633 -6.781 1 97.81 31 SER B N 1
ATOM 1579 C CA . SER B 1 31 ? 10.484 -5.523 -5.785 1 97.81 31 SER B CA 1
ATOM 1580 C C . SER B 1 31 ? 10.477 -4.879 -4.402 1 97.81 31 SER B C 1
ATOM 1582 O O . SER B 1 31 ? 10.133 -3.705 -4.258 1 97.81 31 SER B O 1
ATOM 1584 N N . LYS B 1 32 ? 10.828 -5.668 -3.383 1 95.56 32 LYS B N 1
ATOM 1585 C CA . LYS B 1 32 ? 10.836 -5.191 -2.002 1 95.56 32 LYS B CA 1
ATOM 1586 C C . LYS B 1 32 ? 11.922 -4.148 -1.783 1 95.56 32 LYS B C 1
ATOM 1588 O O . LYS B 1 32 ? 11.953 -3.48 -0.747 1 95.56 32 LYS B O 1
ATOM 1593 N N . THR B 1 33 ? 12.859 -3.945 -2.783 1 93.81 33 THR B N 1
ATOM 1594 C CA . THR B 1 33 ? 13.898 -2.922 -2.705 1 93.81 33 THR B CA 1
ATOM 1595 C C . THR B 1 33 ? 13.602 -1.777 -3.67 1 93.81 33 THR B C 1
ATOM 1597 O O . THR B 1 33 ? 14.508 -1.059 -4.086 1 93.81 33 THR B O 1
ATOM 1600 N N . LEU B 1 34 ? 12.383 -1.669 -4.211 1 95.62 34 LEU B N 1
ATOM 1601 C CA . LEU B 1 34 ? 11.836 -0.578 -5.016 1 95.62 34 LEU B CA 1
ATOM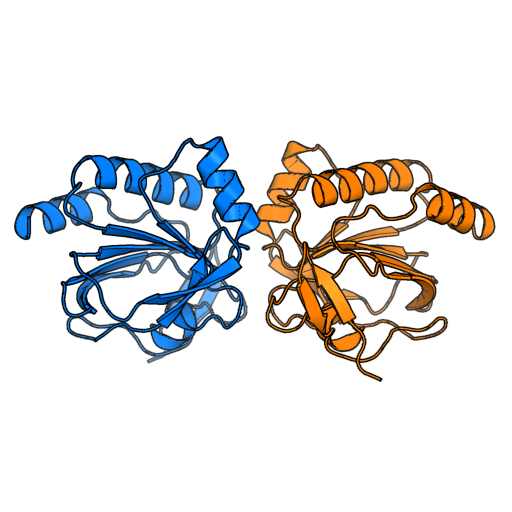 1602 C C . LEU B 1 34 ? 12.344 -0.658 -6.453 1 95.62 34 LEU B C 1
ATOM 1604 O O . LEU B 1 34 ? 12.242 0.314 -7.203 1 95.62 34 LEU B O 1
ATOM 1608 N N . GLU B 1 35 ? 12.891 -1.799 -6.793 1 95.5 35 GLU B N 1
ATOM 1609 C CA . GLU B 1 35 ? 13.32 -1.988 -8.18 1 95.5 35 GLU B CA 1
ATOM 1610 C C . GLU B 1 35 ? 12.156 -2.422 -9.062 1 95.5 35 GLU B C 1
ATOM 1612 O O . GLU B 1 35 ? 11.297 -3.201 -8.641 1 95.5 35 GLU B O 1
ATOM 1617 N N . SER B 1 36 ? 12.133 -1.89 -10.273 1 95.88 36 SER B N 1
ATOM 1618 C CA . SER B 1 36 ? 11.172 -2.377 -11.258 1 95.88 36 SER B CA 1
ATOM 1619 C C . SER B 1 36 ? 11.562 -3.76 -11.773 1 95.88 36 SER B C 1
ATOM 1621 O O . SER B 1 36 ? 12.695 -3.971 -12.203 1 95.88 36 SER B O 1
ATOM 1623 N N . VAL B 1 37 ? 10.711 -4.645 -11.648 1 95.56 37 VAL B N 1
ATOM 1624 C CA . VAL B 1 37 ? 10.914 -6.016 -12.094 1 95.56 37 VAL B CA 1
ATOM 1625 C C . VAL B 1 37 ? 9.922 -6.348 -13.211 1 95.56 37 VAL B C 1
ATOM 1627 O O . VAL B 1 37 ? 8.727 -6.066 -13.094 1 95.56 37 VAL B O 1
ATOM 1630 N N . THR B 1 38 ? 10.438 -6.895 -14.281 1 94.75 38 THR B N 1
ATOM 1631 C CA . THR B 1 38 ? 9.578 -7.352 -15.367 1 94.75 38 THR B CA 1
ATOM 1632 C C . THR B 1 38 ? 9.461 -8.875 -15.359 1 94.75 38 THR B C 1
ATOM 1634 O O . THR B 1 38 ? 10.469 -9.578 -15.398 1 94.75 38 THR B O 1
ATOM 1637 N N . ILE B 1 39 ? 8.297 -9.367 -15.266 1 94.06 39 ILE B N 1
ATOM 1638 C CA . ILE B 1 39 ? 8 -10.789 -15.406 1 94.06 39 ILE B CA 1
ATOM 1639 C C . ILE B 1 39 ? 7.688 -11.109 -16.859 1 94.06 39 ILE B C 1
ATOM 1641 O O . ILE B 1 39 ? 6.551 -10.93 -17.312 1 94.06 39 ILE B O 1
ATOM 1645 N N . ASP B 1 40 ? 8.617 -11.578 -17.625 1 90.75 40 ASP B N 1
ATOM 1646 C CA . ASP B 1 40 ? 8.453 -11.859 -19.047 1 90.75 40 ASP B CA 1
ATOM 1647 C C . ASP B 1 40 ? 9.195 -13.133 -19.453 1 90.75 40 ASP B C 1
ATOM 1649 O O . ASP B 1 40 ? 8.922 -13.711 -20.5 1 90.75 40 ASP B O 1
ATOM 1653 N N . LYS B 1 41 ? 10.242 -13.453 -18.688 1 83 41 LYS B N 1
ATOM 1654 C CA . LYS B 1 41 ? 11.016 -14.664 -18.953 1 83 41 LYS B CA 1
ATOM 1655 C C . LYS B 1 41 ? 11.281 -15.438 -17.656 1 83 41 LYS B C 1
ATOM 1657 O O . LYS B 1 41 ? 11.93 -14.922 -16.75 1 83 41 LYS B O 1
ATOM 1662 N N . LEU B 1 42 ? 10.641 -16.531 -17.641 1 83.62 42 LEU B N 1
ATOM 1663 C CA . LEU B 1 42 ? 10.805 -17.344 -16.438 1 83.62 42 LEU B CA 1
ATOM 1664 C C . LEU B 1 42 ? 11.664 -18.562 -16.734 1 83.62 42 LEU B C 1
ATOM 1666 O O . LEU B 1 42 ? 11.492 -19.219 -17.781 1 83.62 42 LEU B O 1
ATOM 1670 N N . GLU B 1 43 ? 12.625 -18.828 -15.953 1 87.19 43 GLU B N 1
ATOM 1671 C CA . GLU B 1 43 ? 13.492 -19.984 -16.125 1 87.19 43 GLU B CA 1
ATOM 1672 C C . GLU B 1 43 ? 12.875 -21.234 -15.516 1 87.19 43 GLU B C 1
ATOM 1674 O O . GLU B 1 43 ? 13.25 -22.359 -15.859 1 87.19 43 GLU B O 1
ATOM 1679 N N . LYS B 1 44 ? 12.008 -21.094 -14.641 1 95 44 LYS B N 1
ATOM 1680 C CA . LYS B 1 44 ? 11.344 -22.172 -13.914 1 95 44 LYS B CA 1
ATOM 1681 C C . LYS B 1 44 ? 9.828 -22 -13.93 1 95 44 LYS B C 1
ATOM 1683 O O . LYS B 1 44 ? 9.328 -20.891 -14.172 1 95 44 LYS B O 1
ATOM 1688 N N . ILE B 1 45 ? 9.195 -23.125 -13.727 1 97.5 45 ILE B N 1
ATOM 1689 C CA . ILE B 1 45 ? 7.77 -23.016 -13.414 1 97.5 45 ILE B CA 1
ATOM 1690 C C . ILE B 1 45 ? 7.574 -22.094 -12.211 1 97.5 45 ILE B C 1
ATOM 1692 O O . ILE B 1 45 ? 8.312 -22.172 -11.234 1 97.5 45 ILE B O 1
ATOM 1696 N N . THR B 1 46 ? 6.641 -21.172 -12.344 1 98.12 46 THR B N 1
ATOM 1697 C CA . THR B 1 46 ? 6.492 -20.125 -11.336 1 98.12 46 THR B CA 1
ATOM 1698 C C . THR B 1 46 ? 5.062 -20.094 -10.805 1 98.12 46 THR B C 1
ATOM 1700 O O . THR B 1 46 ? 4.105 -20 -11.578 1 98.12 46 THR B O 1
ATOM 1703 N N . VAL B 1 47 ? 4.941 -20.172 -9.547 1 98.56 47 VAL B N 1
ATOM 1704 C CA . VAL B 1 47 ? 3.658 -20.047 -8.867 1 98.56 47 VAL B CA 1
ATOM 1705 C C . VAL B 1 47 ? 3.467 -18.609 -8.398 1 98.56 47 VAL B C 1
ATOM 1707 O O . VAL B 1 47 ? 4.289 -18.078 -7.652 1 98.56 47 VAL B O 1
ATOM 1710 N N . LEU B 1 48 ? 2.434 -17.953 -8.859 1 98.62 48 LEU B N 1
ATOM 1711 C CA . LEU B 1 48 ? 2.033 -16.625 -8.375 1 98.62 48 LEU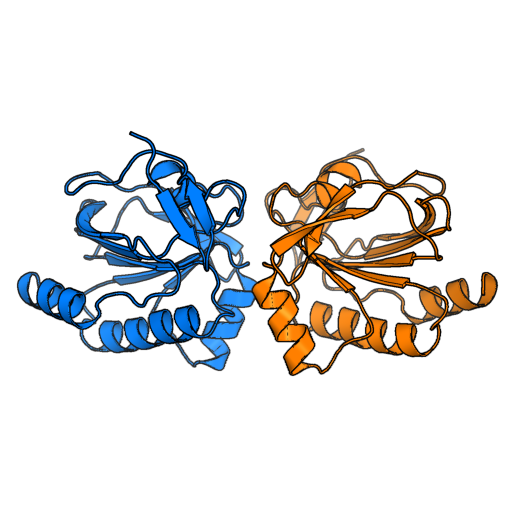 B CA 1
ATOM 1712 C C . LEU B 1 48 ? 0.897 -16.75 -7.363 1 98.62 48 LEU B C 1
ATOM 1714 O O . LEU B 1 48 ? -0.14 -17.344 -7.652 1 98.62 48 LEU B O 1
ATOM 1718 N N . THR B 1 49 ? 1.08 -16.297 -6.25 1 98.75 49 THR B N 1
ATOM 1719 C CA . THR B 1 49 ? 0.023 -16.188 -5.25 1 98.75 49 THR B CA 1
ATOM 1720 C C . THR B 1 49 ? -0.392 -14.734 -5.047 1 98.75 49 THR B C 1
ATOM 1722 O O . THR B 1 49 ? 0.446 -13.883 -4.758 1 98.75 49 THR B O 1
ATOM 1725 N N . ILE B 1 50 ? -1.66 -14.398 -5.289 1 98.75 50 ILE B N 1
ATOM 1726 C CA . ILE B 1 50 ? -2.209 -13.055 -5.367 1 98.75 50 ILE B CA 1
ATOM 1727 C C . ILE B 1 50 ? -3.15 -12.812 -4.188 1 98.75 50 ILE B C 1
ATOM 1729 O O . ILE B 1 50 ? -3.98 -13.664 -3.863 1 98.75 50 ILE B O 1
ATOM 1733 N N . PHE B 1 51 ? -3.031 -11.711 -3.543 1 98.69 51 PHE B N 1
ATOM 1734 C CA . PHE B 1 51 ? -3.854 -11.438 -2.371 1 98.69 51 PHE B CA 1
ATOM 1735 C C . PHE B 1 51 ? -4.031 -9.938 -2.164 1 98.69 51 PHE B C 1
ATOM 1737 O O . PHE B 1 51 ? -3.285 -9.141 -2.732 1 98.69 51 PHE B O 1
ATOM 1744 N N . PRO B 1 52 ? -5 -9.516 -1.389 1 98.19 52 PRO B N 1
ATOM 1745 C CA . PRO B 1 52 ? -5.328 -8.094 -1.27 1 98.19 52 PRO B CA 1
ATOM 1746 C C . PRO B 1 52 ? -4.285 -7.312 -0.473 1 98.19 52 PRO B C 1
ATOM 1748 O O . PRO B 1 52 ? -3.74 -6.32 -0.966 1 98.19 52 PRO B O 1
ATOM 1751 N N . SER B 1 53 ? -4 -7.75 0.723 1 98.31 53 SER B N 1
ATOM 1752 C CA . SER B 1 53 ? -3.08 -7.023 1.59 1 98.31 53 SER B CA 1
ATOM 1753 C C . SER B 1 53 ? -2.41 -7.957 2.592 1 98.31 53 SER B C 1
ATOM 1755 O O . SER B 1 53 ? -3.086 -8.711 3.297 1 98.31 53 SER B O 1
ATOM 1757 N N . ILE B 1 54 ? -1.109 -7.773 2.74 1 98.19 54 ILE B N 1
ATOM 1758 C CA . ILE B 1 54 ? -0.304 -8.688 3.541 1 98.19 54 ILE B CA 1
ATOM 1759 C C . ILE B 1 54 ? -0.628 -8.5 5.02 1 98.19 54 ILE B C 1
ATOM 1761 O O . ILE B 1 54 ? -0.331 -9.375 5.844 1 98.19 54 ILE B O 1
ATOM 1765 N N . SER B 1 55 ? -1.292 -7.43 5.367 1 96.69 55 SER B N 1
ATOM 1766 C CA . SER B 1 55 ? -1.534 -7.062 6.758 1 96.69 55 SER B CA 1
ATOM 1767 C C . SER B 1 55 ? -2.857 -7.633 7.262 1 96.69 55 SER B C 1
ATOM 1769 O O . SER B 1 55 ? -3.338 -7.25 8.328 1 96.69 55 SER B O 1
ATOM 1771 N N . THR B 1 56 ? -3.404 -8.5 6.523 1 94.56 56 THR B N 1
ATOM 1772 C CA . THR B 1 56 ? -4.613 -9.195 6.949 1 94.56 56 THR B CA 1
ATOM 1773 C C . THR B 1 56 ? -4.301 -10.656 7.289 1 94.56 56 THR B C 1
ATOM 1775 O O . THR B 1 56 ? -3.391 -11.25 6.711 1 94.56 56 THR B O 1
ATOM 1778 N N . SER B 1 57 ? -5.055 -11.211 8.242 1 95.38 57 SER B N 1
ATOM 1779 C CA . SER B 1 57 ? -4.781 -12.555 8.727 1 95.38 57 SER B CA 1
ATOM 1780 C C . SER B 1 57 ? -4.879 -13.586 7.605 1 95.38 57 SER B C 1
ATOM 1782 O O . SER B 1 57 ? -4.035 -14.477 7.496 1 95.38 57 SER B O 1
ATOM 1784 N N . ILE B 1 58 ? -5.914 -13.5 6.82 1 95.44 58 ILE B N 1
ATOM 1785 C CA . ILE B 1 58 ? -6.129 -14.445 5.73 1 95.44 58 ILE B CA 1
ATOM 1786 C C . ILE B 1 58 ? -4.965 -14.375 4.75 1 95.44 58 ILE B C 1
ATOM 1788 O O . ILE B 1 58 ? -4.484 -15.406 4.27 1 95.44 58 ILE B O 1
ATOM 1792 N N . CYS B 1 59 ? -4.5 -13.203 4.457 1 97.5 59 CYS B N 1
ATOM 1793 C CA . CYS B 1 59 ? -3.396 -13.008 3.521 1 97.5 59 CYS B CA 1
ATOM 1794 C C . CYS B 1 59 ? -2.076 -13.453 4.141 1 97.5 59 CYS B C 1
ATOM 1796 O O . CYS B 1 59 ? -1.211 -13.992 3.445 1 97.5 59 CYS B O 1
ATOM 1798 N N . ASP B 1 60 ? -1.937 -13.156 5.379 1 97.38 60 ASP B N 1
ATOM 1799 C CA . ASP B 1 60 ? -0.778 -13.633 6.129 1 97.38 60 ASP B CA 1
ATOM 1800 C C . ASP B 1 60 ? -0.667 -15.156 6.066 1 97.38 60 ASP B C 1
ATOM 1802 O O . ASP B 1 60 ? 0.397 -15.695 5.754 1 97.38 60 ASP B O 1
ATOM 1806 N N . VAL B 1 61 ? -1.735 -15.867 6.336 1 97.75 61 VAL B N 1
ATOM 1807 C CA . VAL B 1 61 ? -1.777 -17.328 6.305 1 97.75 61 VAL B CA 1
ATOM 1808 C C . VAL B 1 61 ? -1.488 -17.828 4.887 1 97.75 61 VAL B C 1
ATOM 1810 O O . VAL B 1 61 ? -0.691 -18.734 4.695 1 97.75 61 VAL B O 1
ATOM 1813 N N . GLN B 1 62 ? -2.137 -17.219 3.895 1 98.5 62 GLN B N 1
ATOM 1814 C CA . GLN B 1 62 ? -1.913 -17.625 2.512 1 98.5 62 GLN B CA 1
ATOM 1815 C C . GLN B 1 62 ? -0.429 -17.594 2.158 1 98.5 62 GLN B C 1
ATOM 1817 O O . GLN B 1 62 ? 0.118 -18.562 1.634 1 98.5 62 GLN B O 1
ATOM 1822 N N . THR B 1 63 ? 0.201 -16.484 2.449 1 98.56 63 THR B N 1
ATOM 1823 C CA . THR B 1 63 ? 1.586 -16.281 2.037 1 98.56 63 THR B CA 1
ATOM 1824 C C . THR B 1 63 ? 2.525 -17.156 2.848 1 98.56 63 THR B C 1
ATOM 1826 O O . THR B 1 63 ? 3.496 -17.703 2.312 1 98.56 63 THR B O 1
ATOM 1829 N N . SER B 1 64 ? 2.25 -17.359 4.125 1 98.44 64 SER B N 1
ATOM 1830 C CA . SER B 1 64 ? 3.041 -18.266 4.969 1 98.44 64 SER B CA 1
ATOM 1831 C C . SER B 1 64 ? 2.943 -19.703 4.488 1 98.44 64 SER B C 1
ATOM 1833 O O . SER B 1 64 ? 3.953 -20.406 4.402 1 98.44 64 SER B O 1
ATOM 1835 N N . GLU B 1 65 ? 1.722 -20.109 4.234 1 98.38 65 GLU B N 1
ATOM 1836 C CA . GLU B 1 65 ? 1.539 -21.469 3.729 1 98.38 65 GLU B CA 1
ATOM 1837 C C . GLU B 1 65 ? 2.223 -21.656 2.377 1 98.38 65 GLU B C 1
ATOM 1839 O O . GLU B 1 65 ? 2.77 -22.719 2.094 1 98.38 65 GLU B O 1
ATOM 1844 N N . MET B 1 66 ? 2.148 -20.641 1.544 1 98.75 66 MET B N 1
ATOM 1845 C CA . MET B 1 66 ? 2.824 -20.719 0.252 1 98.75 66 MET B CA 1
ATOM 1846 C C . MET B 1 66 ? 4.332 -20.875 0.435 1 98.75 66 MET B C 1
ATOM 1848 O O . MET B 1 66 ? 4.984 -21.562 -0.341 1 98.75 66 MET B O 1
ATOM 1852 N N . SER B 1 67 ? 4.859 -20.156 1.43 1 98.38 67 SER B N 1
ATOM 1853 C CA . SER B 1 67 ? 6.277 -20.312 1.744 1 98.38 67 SER B CA 1
ATOM 1854 C C . SER B 1 67 ? 6.609 -21.75 2.113 1 98.38 67 SER B C 1
ATOM 1856 O O . SER B 1 67 ? 7.641 -22.281 1.698 1 98.38 67 SER B O 1
ATOM 1858 N N . LYS B 1 68 ? 5.793 -22.375 2.885 1 98.06 68 LYS B N 1
ATOM 1859 C CA . LYS B 1 68 ? 5.984 -23.781 3.225 1 98.06 68 LYS B CA 1
ATOM 1860 C C . LYS B 1 68 ? 5.949 -24.656 1.978 1 98.06 68 LYS B C 1
ATOM 1862 O O . LYS B 1 68 ? 6.785 -25.547 1.813 1 98.06 68 LYS B O 1
ATOM 1867 N N . ILE B 1 69 ? 4.977 -24.453 1.137 1 98.31 69 ILE B N 1
ATOM 1868 C CA . ILE B 1 69 ? 4.875 -25.203 -0.109 1 98.31 69 ILE B CA 1
ATOM 1869 C C . ILE B 1 69 ? 6.133 -25 -0.945 1 98.31 69 ILE B C 1
ATOM 1871 O O . ILE B 1 69 ? 6.672 -25.953 -1.518 1 98.31 69 ILE B O 1
ATOM 1875 N N . ALA B 1 70 ? 6.566 -23.766 -1.003 1 98.19 70 ALA B N 1
ATOM 1876 C CA . ALA B 1 70 ? 7.785 -23.453 -1.748 1 98.19 70 ALA B CA 1
ATOM 1877 C C . ALA B 1 70 ? 8.953 -24.297 -1.266 1 98.19 70 ALA B C 1
ATOM 1879 O O . ALA B 1 70 ? 9.805 -24.703 -2.062 1 98.19 70 ALA B O 1
ATOM 1880 N N . SER B 1 71 ? 9.008 -24.562 0.009 1 98 71 SER B N 1
ATOM 1881 C CA . SER B 1 71 ? 10.086 -25.359 0.586 1 98 71 SER B CA 1
ATOM 1882 C C . SER B 1 71 ? 9.992 -26.812 0.151 1 98 71 SER B C 1
ATOM 1884 O O . SER B 1 71 ? 10.984 -27.547 0.172 1 98 71 SER B O 1
ATOM 1886 N N . GLU B 1 72 ? 8.82 -27.219 -0.215 1 97.12 72 GLU B N 1
ATOM 1887 C CA . GLU B 1 72 ? 8.586 -28.578 -0.698 1 97.12 72 GLU B CA 1
ATOM 1888 C C . GLU B 1 72 ? 8.906 -28.703 -2.186 1 97.12 72 GLU B C 1
ATOM 1890 O O . GLU B 1 72 ? 9.18 -29.797 -2.682 1 97.12 72 GLU B O 1
ATOM 1895 N N . PHE B 1 73 ? 8.797 -27.609 -2.873 1 97.81 73 PHE B N 1
ATOM 1896 C CA . PHE B 1 73 ? 8.977 -27.594 -4.32 1 97.81 73 PHE B CA 1
ATOM 1897 C C . PHE B 1 73 ? 10.078 -26.625 -4.719 1 97.81 73 PHE B C 1
ATOM 1899 O O . PHE B 1 73 ? 9.836 -25.672 -5.453 1 97.81 73 PHE B O 1
ATOM 1906 N N . THR B 1 74 ? 11.273 -26.953 -4.445 1 96.12 74 THR B N 1
ATOM 1907 C CA . THR B 1 74 ? 12.414 -26.047 -4.551 1 96.12 74 THR B CA 1
ATOM 1908 C C . THR B 1 74 ? 12.789 -25.812 -6.008 1 96.12 74 THR B C 1
ATOM 1910 O O . THR B 1 74 ? 13.531 -24.891 -6.324 1 96.12 74 THR B O 1
ATOM 1913 N N . ASN B 1 75 ? 12.227 -26.609 -6.887 1 96.06 75 ASN B N 1
ATOM 1914 C CA . ASN B 1 75 ? 12.516 -26.469 -8.305 1 96.06 75 ASN B CA 1
ATOM 1915 C C . ASN B 1 75 ? 11.602 -25.438 -8.969 1 96.06 75 ASN B C 1
ATOM 1917 O O . ASN B 1 75 ? 11.758 -25.125 -10.148 1 96.06 75 ASN B O 1
ATOM 1921 N N . PHE B 1 76 ? 10.625 -24.969 -8.273 1 97.75 76 PHE B N 1
ATOM 1922 C CA . PHE B 1 76 ? 9.703 -23.969 -8.758 1 97.75 76 PHE B CA 1
ATOM 1923 C C . PHE B 1 76 ? 10.016 -22.594 -8.156 1 97.75 76 PHE B C 1
ATOM 1925 O O . PHE B 1 76 ? 10.719 -22.516 -7.145 1 97.75 76 PHE B O 1
ATOM 1932 N N . ASN B 1 77 ? 9.656 -21.578 -8.844 1 97.31 77 ASN B N 1
ATOM 1933 C CA . ASN B 1 77 ? 9.664 -20.219 -8.289 1 97.31 77 ASN B CA 1
ATOM 1934 C C . ASN B 1 77 ? 8.32 -19.859 -7.664 1 97.31 77 ASN B C 1
ATOM 1936 O O . ASN B 1 77 ? 7.266 -20.219 -8.195 1 97.31 77 ASN B O 1
ATOM 1940 N N . PHE B 1 78 ? 8.359 -19.234 -6.605 1 98.06 78 PHE B N 1
ATOM 1941 C CA . PHE B 1 78 ? 7.16 -18.719 -5.953 1 98.06 78 PHE B CA 1
ATOM 1942 C C . PHE B 1 78 ? 7.219 -17.203 -5.812 1 98.06 78 PHE B C 1
ATOM 1944 O O . PHE B 1 78 ? 8.227 -16.656 -5.363 1 98.06 78 PHE B O 1
ATOM 1951 N N . VAL B 1 79 ? 6.188 -16.516 -6.238 1 98.25 79 VAL B N 1
ATOM 1952 C CA . VAL B 1 79 ? 6.078 -15.062 -6.188 1 98.25 79 VAL B CA 1
ATOM 1953 C C . VAL B 1 79 ? 4.754 -14.664 -5.539 1 98.25 79 VAL B C 1
ATOM 1955 O O . VAL B 1 79 ? 3.691 -15.141 -5.945 1 98.25 79 VAL B O 1
ATOM 1958 N N . ALA B 1 80 ? 4.805 -13.883 -4.527 1 98.75 80 ALA B N 1
ATOM 1959 C CA . ALA B 1 80 ? 3.623 -13.289 -3.912 1 98.75 80 ALA B CA 1
ATOM 1960 C C . ALA B 1 80 ? 3.414 -11.859 -4.398 1 98.75 80 ALA B C 1
ATOM 1962 O O . ALA B 1 80 ? 4.355 -11.062 -4.422 1 98.75 80 ALA B O 1
ATOM 1963 N N . ILE B 1 81 ? 2.197 -11.531 -4.816 1 98.75 81 ILE B N 1
ATOM 1964 C CA . ILE B 1 81 ? 1.976 -10.211 -5.395 1 98.75 81 ILE B CA 1
ATOM 1965 C C . ILE B 1 81 ? 0.731 -9.578 -4.777 1 98.75 81 ILE B C 1
ATOM 1967 O O . ILE B 1 81 ? -0.278 -10.258 -4.566 1 98.75 81 ILE B O 1
ATOM 1971 N N . SER B 1 82 ? 0.782 -8.359 -4.422 1 98.81 82 SER B N 1
ATOM 1972 C CA . SER B 1 82 ? -0.299 -7.516 -3.926 1 98.81 82 SER B CA 1
ATOM 1973 C C . SER B 1 82 ? -0.053 -6.051 -4.266 1 98.81 82 SER B C 1
ATOM 1975 O O . SER B 1 82 ? 0.852 -5.73 -5.039 1 98.81 82 SER B O 1
ATOM 1977 N N . LEU B 1 83 ? -0.951 -5.176 -3.701 1 98.69 83 LEU B N 1
ATOM 1978 C CA . LEU B 1 83 ? -0.747 -3.746 -3.898 1 98.69 83 LEU B CA 1
ATOM 1979 C C . LEU B 1 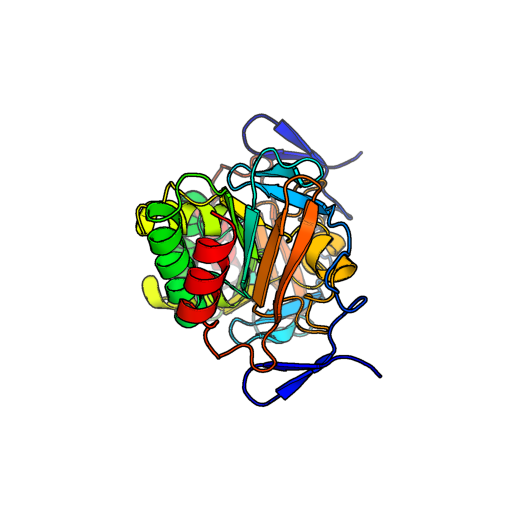83 ? -0.109 -3.113 -2.664 1 98.69 83 LEU B C 1
ATOM 1981 O O . LEU B 1 83 ? -0.045 -1.888 -2.555 1 98.69 83 LEU B O 1
ATOM 1985 N N . ASP B 1 84 ? 0.318 -3.971 -1.685 1 98.69 84 ASP B N 1
ATOM 1986 C CA . ASP B 1 84 ? 1.084 -3.455 -0.555 1 98.69 84 ASP B CA 1
ATOM 1987 C C . ASP B 1 84 ? 2.346 -2.738 -1.029 1 98.69 84 ASP B C 1
ATOM 1989 O O . ASP B 1 84 ? 2.975 -3.156 -2.006 1 98.69 84 ASP B O 1
ATOM 1993 N N . LEU B 1 85 ? 2.707 -1.691 -0.312 1 98.69 85 LEU B N 1
ATOM 1994 C CA . LEU B 1 85 ? 3.977 -1.051 -0.642 1 98.69 85 LEU B CA 1
ATOM 1995 C C . LEU B 1 85 ? 5.145 -1.998 -0.394 1 98.69 85 LEU B C 1
ATOM 1997 O O . LEU B 1 85 ? 5.078 -2.855 0.491 1 98.69 85 LEU B O 1
ATOM 2001 N N . PRO B 1 86 ? 6.23 -1.847 -1.129 1 98.25 86 PRO B N 1
ATOM 2002 C CA . PRO B 1 86 ? 7.391 -2.734 -1.021 1 98.25 86 PRO B CA 1
ATOM 2003 C C . PRO B 1 86 ? 7.918 -2.84 0.407 1 98.25 86 PRO B C 1
ATOM 2005 O O . PRO B 1 86 ? 8.297 -3.928 0.85 1 98.25 86 PRO B O 1
ATOM 2008 N N . PHE B 1 87 ? 7.922 -1.78 1.157 1 97.69 87 PHE B N 1
ATOM 2009 C CA . PHE B 1 87 ? 8.453 -1.751 2.514 1 97.69 87 PHE B CA 1
ATOM 2010 C C . PHE B 1 87 ? 7.645 -2.654 3.436 1 97.69 87 PHE B C 1
ATOM 2012 O O . PHE B 1 87 ? 8.203 -3.318 4.309 1 97.69 87 PHE B O 1
ATOM 2019 N N . THR B 1 88 ? 6.375 -2.602 3.246 1 98.38 88 THR B N 1
ATOM 2020 C CA . THR B 1 88 ? 5.488 -3.445 4.043 1 98.38 88 THR B CA 1
ATOM 2021 C C . THR B 1 88 ? 5.738 -4.922 3.748 1 98.38 88 THR B C 1
ATOM 2023 O O . THR B 1 88 ? 5.82 -5.738 4.668 1 98.38 88 THR B O 1
ATOM 2026 N N . LEU B 1 89 ? 5.84 -5.266 2.518 1 98.62 89 LEU B N 1
ATOM 2027 C CA . LEU B 1 89 ? 6.141 -6.641 2.127 1 98.62 89 LEU B CA 1
ATOM 2028 C C . LEU B 1 89 ? 7.492 -7.078 2.678 1 98.62 89 LEU B C 1
ATOM 2030 O O . LEU B 1 89 ? 7.629 -8.203 3.176 1 98.62 89 LEU B O 1
ATOM 2034 N N . LYS B 1 90 ? 8.477 -6.211 2.543 1 97.94 90 LYS B N 1
ATOM 2035 C CA . LYS B 1 90 ? 9.805 -6.5 3.084 1 97.94 90 LYS B CA 1
ATOM 2036 C C . LYS B 1 90 ? 9.742 -6.75 4.586 1 97.94 90 LYS B C 1
ATOM 2038 O O . LYS B 1 90 ? 10.352 -7.695 5.09 1 97.94 90 LYS B O 1
ATOM 2043 N N . GLU B 1 91 ? 9.078 -5.887 5.273 1 97.06 91 GLU B N 1
ATOM 2044 C CA . GLU B 1 91 ? 8.938 -6.035 6.719 1 97.06 91 GLU B CA 1
ATOM 2045 C C . GLU B 1 91 ? 8.273 -7.363 7.074 1 97.06 91 GLU B C 1
ATOM 2047 O O . GLU B 1 91 ? 8.695 -8.039 8.016 1 97.06 91 GLU B O 1
ATOM 2052 N N . TRP B 1 92 ? 7.234 -7.73 6.387 1 97.75 92 TRP B N 1
ATOM 2053 C CA . TRP B 1 92 ? 6.555 -9 6.629 1 97.75 92 TRP B CA 1
ATOM 2054 C C . TRP B 1 92 ? 7.516 -10.172 6.477 1 97.75 92 TRP B C 1
ATOM 2056 O O . TRP B 1 92 ? 7.578 -11.047 7.34 1 97.75 92 TRP B O 1
ATOM 2066 N N . CYS B 1 93 ? 8.258 -10.164 5.355 1 98 93 CYS B N 1
ATOM 2067 C CA . CYS B 1 93 ? 9.234 -11.227 5.117 1 98 93 CYS B CA 1
ATOM 2068 C C . CYS B 1 93 ? 10.195 -11.352 6.293 1 98 93 CYS B C 1
ATOM 2070 O O . CYS B 1 93 ? 10.523 -12.461 6.719 1 98 93 CYS B O 1
ATOM 2072 N N . GLY B 1 94 ? 10.719 -10.203 6.758 1 96.94 94 GLY B N 1
ATOM 2073 C CA . GLY B 1 94 ? 11.641 -10.211 7.887 1 96.94 94 GLY B CA 1
ATOM 2074 C C . GLY B 1 94 ? 11.016 -10.75 9.156 1 96.94 94 GLY B C 1
ATOM 2075 O O . GLY B 1 94 ? 11.617 -11.586 9.844 1 96.94 94 GLY B O 1
ATOM 2076 N N . THR B 1 95 ? 9.844 -10.312 9.453 1 96.19 95 THR B N 1
ATOM 2077 C CA . THR B 1 95 ? 9.148 -10.703 10.672 1 96.19 95 THR B CA 1
ATOM 2078 C C . THR B 1 95 ? 8.836 -12.203 10.664 1 96.19 95 THR B C 1
ATOM 2080 O O . THR B 1 95 ? 8.953 -12.875 11.688 1 96.19 95 THR B O 1
ATOM 2083 N N . LYS B 1 96 ? 8.422 -12.695 9.477 1 97 96 LYS B N 1
ATOM 2084 C CA . LYS B 1 96 ? 8.008 -14.086 9.344 1 97 96 LYS B CA 1
ATOM 2085 C C . LYS B 1 96 ? 9.203 -14.984 9.008 1 97 96 LYS B C 1
ATOM 2087 O O . LYS B 1 96 ? 9.07 -16.203 8.953 1 97 96 LYS B O 1
ATOM 2092 N N . ASN B 1 97 ? 10.359 -14.359 8.773 1 97.31 97 ASN B N 1
ATOM 2093 C CA . ASN B 1 97 ? 11.57 -15.07 8.375 1 97.31 97 ASN B CA 1
ATOM 2094 C C . ASN B 1 97 ? 11.352 -15.867 7.09 1 97.31 97 ASN B C 1
ATOM 2096 O O . ASN B 1 97 ? 11.664 -17.062 7.031 1 97.31 97 ASN B O 1
ATOM 2100 N N . VAL B 1 98 ? 10.703 -15.281 6.133 1 97.44 98 VAL B N 1
ATOM 2101 C CA . VAL B 1 98 ? 10.445 -15.875 4.824 1 97.44 98 VAL B CA 1
ATOM 2102 C C . VAL B 1 98 ? 11.469 -15.359 3.814 1 97.44 98 VAL B C 1
ATOM 2104 O O . VAL B 1 98 ? 11.562 -14.156 3.566 1 97.44 98 VAL B O 1
ATOM 2107 N N . LYS B 1 99 ? 12.195 -16.344 3.207 1 96.31 99 LYS B N 1
ATOM 2108 C CA . LYS B 1 99 ? 13.242 -15.984 2.256 1 96.31 99 LYS B CA 1
ATOM 2109 C C . LYS B 1 99 ? 13.047 -16.719 0.929 1 96.31 99 LYS B C 1
ATOM 2111 O O . LYS B 1 99 ? 13.672 -16.359 -0.075 1 96.31 99 LYS B O 1
ATOM 2116 N N . ASN B 1 100 ? 12.164 -17.609 0.916 1 97.12 100 ASN B N 1
ATOM 2117 C CA . ASN B 1 100 ? 12.094 -18.531 -0.218 1 97.12 100 ASN B CA 1
ATOM 2118 C C . ASN B 1 100 ? 10.961 -18.156 -1.165 1 97.12 100 ASN B C 1
ATOM 2120 O O . ASN B 1 100 ? 10.609 -18.938 -2.055 1 97.12 100 ASN B O 1
ATOM 2124 N N . ILE B 1 101 ? 10.352 -17 -0.966 1 97.38 101 ILE B N 1
ATOM 2125 C CA . ILE B 1 101 ? 9.352 -16.453 -1.866 1 97.38 101 ILE B CA 1
ATOM 2126 C C . ILE B 1 101 ? 9.734 -15.031 -2.264 1 97.38 101 ILE B C 1
ATOM 2128 O O . ILE B 1 101 ? 10.188 -14.242 -1.426 1 97.38 101 ILE B O 1
ATOM 2132 N N . GLU B 1 102 ? 9.633 -14.773 -3.494 1 97.12 102 GLU B N 1
ATOM 2133 C CA . GLU B 1 102 ? 9.758 -13.391 -3.93 1 97.12 102 GLU B CA 1
ATOM 2134 C C . GLU B 1 102 ? 8.453 -12.617 -3.699 1 97.12 102 GLU B C 1
ATOM 2136 O O . GLU B 1 102 ? 7.367 -13.141 -3.945 1 97.12 102 GLU B O 1
ATOM 2141 N N . VAL B 1 103 ? 8.57 -11.445 -3.172 1 98.19 103 VAL B N 1
ATOM 2142 C CA . VAL B 1 103 ? 7.395 -10.602 -2.994 1 98.19 103 VAL B CA 1
ATOM 2143 C C . VAL B 1 103 ? 7.457 -9.414 -3.951 1 98.19 103 VAL B C 1
ATOM 2145 O O . VAL B 1 103 ? 8.508 -8.797 -4.113 1 98.19 103 VAL B O 1
ATOM 2148 N N . LEU B 1 104 ? 6.41 -9.172 -4.652 1 98.56 104 LEU B N 1
ATOM 2149 C CA . LEU B 1 104 ? 6.309 -8.07 -5.605 1 98.56 104 LEU B CA 1
ATOM 2150 C C . LEU B 1 104 ? 5.105 -7.188 -5.289 1 98.56 104 LEU B C 1
ATOM 2152 O O . LEU B 1 104 ? 4.078 -7.68 -4.812 1 98.56 104 LEU B O 1
ATOM 2156 N N . SER B 1 105 ? 5.262 -5.973 -5.57 1 98.81 105 SER B N 1
ATOM 2157 C CA . SER B 1 105 ? 4.199 -4.988 -5.402 1 98.81 105 SER B CA 1
ATOM 2158 C C . SER B 1 105 ? 3.697 -4.48 -6.75 1 98.81 105 SER B C 1
ATOM 2160 O O . SER B 1 105 ? 4.484 -4.016 -7.578 1 98.81 105 SER B O 1
ATOM 2162 N N . ASP B 1 106 ? 2.428 -4.535 -6.934 1 98.69 106 ASP B N 1
ATOM 2163 C CA . ASP B 1 106 ? 1.775 -4.039 -8.141 1 98.69 106 ASP B CA 1
ATOM 2164 C C . ASP B 1 106 ? 1.271 -2.609 -7.945 1 98.69 106 ASP B C 1
ATOM 2166 O O . ASP B 1 106 ? 0.376 -2.158 -8.664 1 98.69 106 ASP B O 1
ATOM 2170 N N . TYR B 1 107 ? 1.807 -1.815 -6.988 1 98.5 107 TYR B N 1
ATOM 2171 C CA . TYR B 1 107 ? 1.184 -0.593 -6.496 1 98.5 107 TYR B CA 1
ATOM 2172 C C . TYR B 1 107 ? 1.378 0.555 -7.477 1 98.5 107 TYR B C 1
ATOM 2174 O O . TYR B 1 107 ? 0.587 1.501 -7.5 1 98.5 107 TYR B O 1
ATOM 2182 N N . ARG B 1 108 ? 2.439 0.518 -8.297 1 97.25 108 ARG B N 1
ATOM 2183 C CA . ARG B 1 108 ? 2.76 1.688 -9.109 1 97.25 108 ARG B CA 1
ATOM 2184 C C . ARG B 1 108 ? 1.729 1.885 -10.219 1 97.25 108 ARG B C 1
ATOM 2186 O O . ARG B 1 108 ? 0.976 2.861 -10.203 1 97.25 108 ARG B O 1
ATOM 2193 N N . GLU B 1 109 ? 1.628 0.921 -11.023 1 96.38 109 GLU B N 1
ATOM 2194 C CA . GLU B 1 109 ? 0.756 1.064 -12.188 1 96.38 109 GLU B CA 1
ATOM 2195 C C . GLU B 1 109 ? -0.414 0.087 -12.117 1 96.38 109 GLU B C 1
ATOM 2197 O O . GLU B 1 109 ? -1.335 0.157 -12.938 1 96.38 109 GLU B O 1
ATOM 2202 N N . ARG B 1 110 ? -0.367 -0.778 -11.18 1 98.12 110 ARG B N 1
ATOM 2203 C CA . ARG B 1 110 ? -1.371 -1.828 -11.055 1 98.12 110 ARG B CA 1
ATOM 2204 C C . ARG B 1 110 ? -1.508 -2.613 -12.359 1 98.12 110 ARG B C 1
ATOM 2206 O O . ARG B 1 110 ? -2.619 -2.943 -12.773 1 98.12 110 ARG B O 1
ATOM 2213 N N . GLU B 1 111 ? -0.396 -2.791 -13.023 1 98.25 111 GLU B N 1
ATOM 2214 C CA . GLU B 1 111 ? -0.381 -3.389 -14.359 1 98.25 111 GLU B CA 1
ATOM 2215 C C . GLU B 1 111 ? -0.88 -4.828 -14.32 1 98.25 111 GLU B C 1
ATOM 2217 O O . GLU B 1 111 ? -1.728 -5.219 -15.125 1 98.25 111 GLU B O 1
ATOM 2222 N N . PHE B 1 112 ? -0.31 -5.629 -13.406 1 98.5 112 PHE B N 1
ATOM 2223 C CA . PHE B 1 112 ? -0.719 -7.027 -13.297 1 98.5 112 PHE B CA 1
ATOM 2224 C C . PHE B 1 112 ? -2.227 -7.133 -13.102 1 98.5 112 PHE B C 1
ATOM 2226 O O . PHE B 1 112 ? -2.9 -7.875 -13.82 1 98.5 112 PHE B O 1
ATOM 2233 N N . GLY B 1 113 ? -2.703 -6.422 -12.094 1 98.44 113 GLY B N 1
ATOM 2234 C CA . GLY B 1 113 ? -4.121 -6.492 -11.773 1 98.44 113 GLY B CA 1
ATOM 2235 C C . GLY B 1 113 ? -5.016 -6.109 -12.938 1 98.44 113 GLY B C 1
ATOM 2236 O O . GLY B 1 113 ? -6.02 -6.777 -13.195 1 98.44 113 GLY B O 1
ATOM 2237 N N . LYS B 1 114 ? -4.633 -5.023 -13.625 1 97.94 114 LYS B N 1
ATOM 2238 C CA . LYS B 1 114 ? -5.434 -4.52 -14.734 1 97.94 114 LYS B CA 1
ATOM 2239 C C . LYS B 1 114 ? -5.402 -5.48 -15.922 1 97.94 114 LYS B C 1
ATOM 2241 O O . LYS B 1 114 ? -6.43 -5.73 -16.547 1 97.94 114 LYS B O 1
ATOM 2246 N N . LYS B 1 115 ? -4.262 -6.07 -16.203 1 97.62 115 LYS B N 1
ATOM 2247 C CA . LYS B 1 115 ? -4.07 -6.895 -17.391 1 97.62 115 LYS B CA 1
ATOM 2248 C C . LYS B 1 115 ? -4.746 -8.25 -17.219 1 97.62 115 LYS B C 1
ATOM 2250 O O . LYS B 1 115 ? -5.23 -8.828 -18.203 1 97.62 115 LYS B O 1
ATOM 2255 N N . TYR B 1 116 ? -4.848 -8.75 -15.992 1 97.62 116 TYR B N 1
ATOM 2256 C CA . TYR B 1 116 ? -5.176 -10.164 -15.867 1 97.62 116 TYR B CA 1
ATOM 2257 C C . TYR B 1 116 ? -6.406 -10.367 -14.984 1 97.62 116 TYR B C 1
ATOM 2259 O O . TYR B 1 116 ? -6.664 -11.477 -14.516 1 97.62 116 TYR B O 1
ATOM 2267 N N . GLY B 1 117 ? -7.074 -9.305 -14.727 1 97.31 117 GLY B N 1
ATOM 2268 C CA . GLY B 1 117 ? -8.398 -9.383 -14.133 1 97.31 117 GLY B CA 1
ATOM 2269 C C . GLY B 1 117 ? -8.375 -9.664 -12.648 1 97.31 117 GLY B C 1
ATOM 2270 O O . GLY B 1 117 ? -9.219 -10.398 -12.133 1 97.31 117 GLY B O 1
ATOM 2271 N N . PHE B 1 118 ? -7.414 -9.164 -11.977 1 98.25 118 PHE B N 1
ATOM 2272 C CA . PHE B 1 118 ? -7.34 -9.398 -10.539 1 98.25 118 PHE B CA 1
ATOM 2273 C C . PHE B 1 118 ? -7.578 -8.102 -9.766 1 98.25 118 PHE B C 1
ATOM 2275 O O . PHE B 1 118 ? -7.762 -8.125 -8.547 1 98.25 118 PHE B O 1
ATOM 2282 N N . LEU B 1 119 ? -7.609 -6.961 -10.406 1 98.44 119 LEU B N 1
ATOM 2283 C CA . LEU B 1 119 ? -7.859 -5.688 -9.742 1 98.44 119 LEU B CA 1
ATOM 2284 C C . LEU B 1 119 ? -9.344 -5.496 -9.477 1 98.44 119 LEU B C 1
ATOM 2286 O O . LEU B 1 119 ? -10.164 -5.598 -10.391 1 98.44 119 LEU B O 1
ATOM 2290 N N . ILE B 1 120 ? -9.68 -5.27 -8.234 1 97.94 120 ILE B N 1
ATOM 2291 C CA . ILE B 1 120 ? -11.062 -5 -7.859 1 97.94 120 ILE B CA 1
ATOM 2292 C C . ILE B 1 120 ? -11.398 -3.533 -8.125 1 97.94 120 ILE B C 1
ATOM 2294 O O . ILE B 1 120 ? -10.742 -2.635 -7.598 1 97.94 120 ILE B O 1
ATOM 2298 N N . ASP B 1 121 ? -12.414 -3.354 -8.859 1 95.5 121 ASP B N 1
ATOM 2299 C CA . ASP B 1 121 ? -12.852 -2.004 -9.203 1 95.5 121 ASP B CA 1
ATOM 2300 C C . ASP B 1 121 ? -13.281 -1.235 -7.957 1 95.5 121 ASP B C 1
ATOM 2302 O O . ASP B 1 121 ? -13.844 -1.816 -7.023 1 95.5 121 ASP B O 1
ATOM 2306 N N . ASP B 1 122 ? -12.977 -0.002 -7.844 1 94 122 ASP B N 1
ATOM 2307 C CA . ASP B 1 122 ? -13.383 0.935 -6.801 1 94 122 ASP B CA 1
ATOM 2308 C C . ASP B 1 122 ? -12.539 0.76 -5.543 1 94 122 ASP B C 1
ATOM 2310 O O . ASP B 1 122 ? -12.328 1.716 -4.793 1 94 122 ASP B O 1
ATOM 2314 N N . LEU B 1 123 ? -12.094 -0.577 -5.297 1 96.25 123 LEU B N 1
ATOM 2315 C CA . LEU B 1 123 ? -11.32 -0.822 -4.086 1 96.25 123 LEU B CA 1
ATOM 2316 C C . LEU B 1 123 ? -9.82 -0.684 -4.359 1 96.25 123 LEU B C 1
ATOM 2318 O O . LEU B 1 123 ? -9.039 -0.471 -3.434 1 96.25 123 LEU B O 1
ATOM 2322 N N . PHE B 1 124 ? -9.461 -0.923 -5.578 1 97.25 124 PHE B N 1
ATOM 2323 C CA . PHE B 1 124 ? -8.07 -0.861 -5.996 1 97.25 124 PHE B CA 1
ATOM 2324 C C . PHE B 1 124 ? -7.207 -1.782 -5.141 1 97.25 124 PHE B C 1
ATOM 2326 O O . PHE B 1 124 ? -6.145 -1.378 -4.66 1 97.25 124 PHE B O 1
ATOM 2333 N N . LEU B 1 125 ? -7.676 -2.92 -4.863 1 98.19 125 LEU B N 1
ATOM 2334 C CA . LEU B 1 125 ? -6.992 -4.062 -4.277 1 98.19 125 LEU B CA 1
ATOM 2335 C C . LEU B 1 125 ? -7.008 -5.258 -5.227 1 98.19 125 LEU B C 1
ATOM 2337 O O . LEU B 1 125 ? -7.855 -5.332 -6.121 1 98.19 125 LEU B O 1
ATOM 2341 N N . LEU B 1 126 ? -6.082 -6.094 -5.074 1 98.56 126 LEU B N 1
ATOM 2342 C CA . LEU B 1 126 ? -6.133 -7.309 -5.879 1 98.56 126 LEU B CA 1
ATOM 2343 C C . LEU B 1 126 ? -7.062 -8.336 -5.246 1 98.56 126 LEU B C 1
ATOM 2345 O O . LEU B 1 126 ? -7.086 -8.492 -4.023 1 98.56 126 LEU B O 1
ATOM 2349 N N . SER B 1 127 ? -7.812 -9 -6.094 1 98 127 SER B N 1
ATOM 2350 C CA . SER B 1 127 ? -8.57 -10.164 -5.648 1 98 127 SER B CA 1
ATOM 2351 C C . SER B 1 127 ? -7.645 -11.352 -5.371 1 98 127 SER B C 1
ATOM 2353 O O . SER B 1 127 ? -6.457 -11.305 -5.684 1 98 127 SER B O 1
ATOM 2355 N N . ARG B 1 128 ? -8.227 -12.344 -4.719 1 98.12 128 ARG B N 1
ATOM 2356 C CA . ARG B 1 128 ? -7.402 -13.453 -4.246 1 98.12 128 ARG B CA 1
ATOM 2357 C C . ARG B 1 128 ? -7.336 -14.57 -5.277 1 98.12 128 ARG B C 1
ATOM 2359 O O . ARG B 1 128 ? -8.336 -14.898 -5.914 1 98.12 128 ARG B O 1
ATOM 2366 N N . GLY B 1 129 ? -6.184 -15.117 -5.414 1 98.25 129 GLY B N 1
ATOM 2367 C CA . GLY B 1 129 ? -6.051 -16.266 -6.301 1 98.25 129 GLY B CA 1
ATOM 2368 C C . GLY B 1 129 ? -4.633 -16.797 -6.379 1 98.25 129 GLY B C 1
ATOM 2369 O O . GLY B 1 129 ? -3.76 -16.359 -5.621 1 98.25 129 GLY B O 1
ATOM 2370 N N . THR B 1 130 ? -4.43 -17.828 -7.215 1 98.69 130 THR B N 1
ATOM 2371 C CA . THR B 1 130 ? -3.145 -18.438 -7.523 1 98.69 130 THR B CA 1
ATOM 2372 C C . THR B 1 130 ? -3.072 -18.828 -9 1 98.69 130 THR B C 1
ATOM 2374 O O . THR B 1 130 ? -4.039 -19.359 -9.555 1 98.69 130 THR B O 1
ATOM 2377 N N . ILE B 1 131 ? -1.993 -18.516 -9.586 1 98.56 131 ILE B N 1
ATOM 2378 C CA . ILE B 1 131 ? -1.742 -18.969 -10.953 1 98.56 131 ILE B CA 1
ATOM 2379 C C . ILE B 1 131 ? -0.385 -19.672 -11.023 1 98.56 131 ILE B C 1
ATOM 2381 O O . ILE B 1 131 ? 0.524 -19.359 -10.25 1 98.56 131 ILE B O 1
ATOM 2385 N N . VAL B 1 132 ? -0.278 -20.641 -11.922 1 98.69 132 VAL B N 1
ATOM 2386 C CA . VAL B 1 132 ? 1.006 -21.266 -12.211 1 98.69 132 VAL B CA 1
ATOM 2387 C C . VAL B 1 132 ? 1.384 -21.031 -13.672 1 98.69 132 VAL B C 1
ATOM 2389 O O . VAL B 1 132 ? 0.567 -21.234 -14.57 1 98.69 132 VAL B O 1
ATOM 2392 N N . LEU B 1 133 ? 2.529 -20.531 -13.844 1 98.38 133 LEU B N 1
ATOM 2393 C CA . LEU B 1 133 ? 3.076 -20.281 -15.172 1 98.38 133 LEU B CA 1
ATOM 2394 C C . LEU B 1 133 ? 4.125 -21.328 -15.539 1 98.38 133 LEU B C 1
ATOM 2396 O O . LEU B 1 133 ? 4.961 -21.688 -14.711 1 98.38 133 LEU B O 1
ATOM 2400 N N . ASP B 1 134 ? 4.086 -21.797 -16.734 1 96.94 134 ASP B N 1
ATOM 2401 C CA . ASP B 1 134 ? 5.164 -22.672 -17.188 1 96.94 134 ASP B CA 1
ATOM 2402 C C . ASP B 1 134 ? 6.391 -21.875 -17.594 1 96.94 134 ASP B C 1
ATOM 2404 O O . ASP B 1 134 ? 6.453 -20.656 -17.375 1 96.94 134 ASP B O 1
ATOM 2408 N N . LYS B 1 135 ? 7.371 -22.5 -18.125 1 94.88 135 LYS B N 1
ATOM 2409 C CA . LYS B 1 135 ? 8.648 -21.875 -18.453 1 94.88 135 LYS B CA 1
ATOM 2410 C C . LYS B 1 135 ? 8.516 -20.906 -19.609 1 94.88 135 LYS B C 1
ATOM 2412 O O . LYS B 1 135 ? 9.414 -20.094 -19.859 1 94.88 135 LYS B O 1
ATOM 2417 N N . SER B 1 136 ? 7.398 -20.938 -20.328 1 94.12 136 SER B N 1
ATOM 2418 C CA . SER B 1 136 ? 7.129 -20.016 -21.422 1 94.12 136 SER B CA 1
ATOM 2419 C C . SER B 1 136 ? 6.191 -18.891 -21 1 94.12 136 SER B C 1
ATOM 2421 O O . SER B 1 136 ? 5.629 -18.188 -21.844 1 94.12 136 SER B O 1
ATOM 2423 N N . ASN B 1 137 ? 5.891 -18.828 -19.656 1 96.62 137 ASN B N 1
ATOM 2424 C CA . ASN B 1 137 ? 5.047 -17.797 -19.062 1 96.62 137 ASN B CA 1
ATOM 2425 C C . ASN B 1 137 ? 3.58 -18 -19.438 1 96.62 137 ASN B C 1
ATOM 2427 O O . ASN B 1 137 ? 2.824 -17.031 -19.531 1 96.62 137 ASN B O 1
ATOM 2431 N N . LYS B 1 138 ? 3.273 -19.203 -19.734 1 97.44 138 LYS B N 1
ATOM 2432 C CA . LYS B 1 138 ? 1.877 -19.516 -20.016 1 97.44 138 LYS B CA 1
ATOM 2433 C C . LYS B 1 138 ? 1.167 -20.062 -18.781 1 97.44 138 LYS B C 1
ATOM 2435 O O . LYS B 1 138 ? 1.744 -20.844 -18.031 1 97.44 138 LYS B O 1
ATOM 2440 N N . VAL B 1 139 ? -0.041 -19.703 -18.672 1 98.44 139 VAL B N 1
ATOM 2441 C CA . VAL B 1 139 ? -0.836 -20.125 -17.531 1 98.44 139 VAL B CA 1
ATOM 2442 C C . VAL B 1 139 ? -1.195 -21.594 -17.656 1 98.44 139 VAL B C 1
ATOM 2444 O O . VAL B 1 139 ? -1.797 -22 -18.656 1 98.44 139 VAL B O 1
ATOM 2447 N N . ILE B 1 140 ? -0.885 -22.344 -16.688 1 98.44 140 ILE B N 1
ATOM 2448 C CA . ILE B 1 140 ? -1.205 -23.766 -16.734 1 98.44 140 ILE B CA 1
ATOM 2449 C C . ILE B 1 140 ? -2.059 -24.141 -15.516 1 98.44 140 ILE B C 1
ATOM 2451 O O . ILE B 1 140 ? -2.49 -25.297 -15.391 1 98.44 140 ILE B O 1
ATOM 2455 N N . TYR B 1 141 ? -2.324 -23.219 -14.656 1 98.62 141 TYR B N 1
ATOM 2456 C CA . TYR B 1 141 ? -3.189 -23.359 -13.492 1 98.62 141 TYR B CA 1
ATOM 2457 C C . TYR B 1 141 ? -3.777 -22.016 -13.078 1 98.62 141 TYR B C 1
ATOM 2459 O O . TYR B 1 141 ? -3.08 -21 -13.086 1 98.62 141 TYR B O 1
ATOM 2467 N N . ILE B 1 142 ? -5.027 -22 -12.773 1 98.25 142 ILE B N 1
ATOM 2468 C CA . ILE B 1 142 ? -5.672 -20.781 -12.305 1 98.25 142 ILE B CA 1
ATOM 2469 C C . ILE B 1 142 ? -6.652 -21.109 -11.18 1 98.25 142 ILE B C 1
ATOM 2471 O O . ILE B 1 142 ? -7.488 -22 -11.32 1 98.25 142 ILE B O 1
ATOM 2475 N N . GLU B 1 143 ? -6.523 -20.453 -10.148 1 98 143 GLU B N 1
ATOM 2476 C CA . GLU B 1 143 ? -7.523 -20.375 -9.094 1 98 143 GLU B CA 1
ATOM 2477 C C . GLU B 1 143 ? -7.832 -18.922 -8.734 1 98 143 GLU B C 1
ATOM 2479 O O . GLU B 1 143 ? -6.977 -18.203 -8.211 1 98 143 GLU B O 1
ATOM 2484 N N . GLN B 1 144 ? -8.938 -18.422 -9.102 1 96 144 GLN B N 1
ATOM 2485 C CA . GLN B 1 144 ? -9.422 -17.109 -8.719 1 96 144 GLN B CA 1
ATOM 2486 C C . GLN B 1 144 ? -10.664 -17.219 -7.828 1 96 144 GLN B C 1
ATOM 2488 O O . GLN B 1 144 ? -11.68 -17.781 -8.234 1 96 144 GLN B O 1
ATOM 2493 N N . LEU B 1 145 ? -10.602 -16.672 -6.723 1 96.06 145 LEU B N 1
ATOM 2494 C CA . LEU B 1 145 ? -11.656 -16.859 -5.738 1 96.06 145 LEU B CA 1
ATOM 2495 C C . LEU B 1 145 ? -12.758 -15.82 -5.902 1 96.06 145 LEU B C 1
ATOM 2497 O O . LEU B 1 145 ? -12.469 -14.648 -6.16 1 96.06 145 LEU B O 1
ATOM 2501 N N . LYS B 1 146 ? -13.93 -16.266 -5.703 1 93.88 146 LYS B N 1
ATOM 2502 C CA . LYS B 1 146 ? -15.078 -15.352 -5.75 1 93.88 146 LYS B CA 1
ATOM 2503 C C . LYS B 1 146 ? -15.203 -14.57 -4.445 1 93.88 146 LYS B C 1
ATOM 2505 O O . LYS B 1 146 ? -15.688 -13.438 -4.445 1 93.88 146 LYS B O 1
ATOM 2510 N N . GLN B 1 147 ? -14.852 -15.203 -3.428 1 93.88 147 GLN B N 1
ATOM 2511 C CA . GLN B 1 147 ? -14.867 -14.57 -2.113 1 93.88 147 GLN B CA 1
ATOM 2512 C C . GLN B 1 147 ? -13.453 -14.266 -1.632 1 93.88 147 GLN B C 1
ATOM 2514 O O . GLN B 1 147 ? -12.695 -15.18 -1.298 1 93.88 147 GLN B O 1
ATOM 2519 N N . VAL B 1 148 ? -13.172 -13.016 -1.498 1 93.88 148 VAL B N 1
ATOM 2520 C CA . VAL B 1 148 ? -11.82 -12.562 -1.189 1 93.88 148 VAL B CA 1
ATOM 2521 C C . VAL B 1 148 ? -11.438 -13.008 0.22 1 93.88 148 VAL B C 1
ATOM 2523 O O . VAL B 1 148 ? -10.25 -13.219 0.512 1 93.88 148 VAL B O 1
ATOM 2526 N N . LYS B 1 149 ? -12.383 -13.281 1.072 1 91.88 149 LYS B N 1
ATOM 2527 C CA . LYS B 1 149 ? -12.109 -13.617 2.467 1 91.88 149 LYS B CA 1
ATOM 2528 C C . LYS B 1 149 ? -11.945 -15.125 2.648 1 91.88 149 LYS B C 1
ATOM 2530 O O . LYS B 1 149 ? -11.867 -15.617 3.777 1 91.88 149 LYS B O 1
ATOM 2535 N N . THR B 1 150 ? -11.914 -15.805 1.598 1 94 150 THR B N 1
ATOM 2536 C CA . THR B 1 150 ? -11.68 -17.25 1.646 1 94 150 THR B CA 1
ATOM 2537 C C . THR B 1 150 ? -10.25 -17.578 1.232 1 94 150 THR B C 1
ATOM 2539 O O . THR B 1 150 ? -9.664 -16.875 0.401 1 94 150 THR B O 1
ATOM 2542 N N . GLN B 1 151 ? -9.805 -18.703 1.841 1 96.5 151 GLN B N 1
ATOM 2543 C CA . GLN B 1 151 ? -8.445 -19.125 1.529 1 96.5 151 GLN B CA 1
ATOM 2544 C C . GLN B 1 151 ? -8.391 -19.859 0.194 1 96.5 151 GLN B C 1
ATOM 2546 O O . GLN B 1 151 ? -9.375 -20.484 -0.222 1 96.5 151 GLN B O 1
ATOM 2551 N N . ILE B 1 152 ? -7.242 -19.828 -0.464 1 97 152 ILE B N 1
ATOM 2552 C CA . ILE B 1 152 ? -7.023 -20.641 -1.654 1 97 152 ILE B CA 1
ATOM 2553 C C . ILE B 1 152 ? -6.949 -22.125 -1.266 1 97 152 ILE B C 1
ATOM 2555 O O . ILE B 1 152 ? -6.809 -22.453 -0.086 1 97 152 ILE B O 1
ATOM 2559 N N . ASP B 1 153 ? -7.066 -22.953 -2.203 1 97.88 153 ASP B N 1
ATOM 2560 C CA . ASP B 1 153 ? -6.988 -24.406 -1.981 1 97.88 153 ASP B CA 1
ATOM 2561 C C . ASP B 1 153 ? -5.543 -24.891 -2.074 1 97.88 153 ASP B C 1
ATOM 2563 O O . ASP B 1 153 ? -5.102 -25.328 -3.137 1 97.88 153 ASP B O 1
ATOM 2567 N N . PHE B 1 154 ? -4.855 -24.953 -0.927 1 98.44 154 PHE B N 1
ATOM 2568 C CA . PHE B 1 154 ? -3.439 -25.297 -0.879 1 98.44 154 PHE B CA 1
ATOM 2569 C C . PHE B 1 154 ? -3.215 -26.719 -1.358 1 98.44 154 PHE B C 1
ATOM 2571 O O . PHE B 1 154 ? -2.248 -27 -2.072 1 98.44 154 PHE B O 1
ATOM 2578 N N . GLU B 1 155 ? -4.07 -27.547 -0.952 1 97.94 155 GLU B N 1
ATOM 2579 C CA . GLU B 1 155 ? -3.9 -28.953 -1.302 1 97.94 155 GLU B CA 1
ATOM 2580 C C . GLU B 1 155 ? -4.086 -29.172 -2.799 1 97.94 155 GLU B C 1
ATOM 2582 O O . GLU B 1 155 ? -3.361 -29.969 -3.41 1 97.94 155 GLU B O 1
ATOM 2587 N N . LYS B 1 156 ? -5.07 -28.516 -3.32 1 98.12 156 LYS B N 1
ATOM 2588 C CA . LYS B 1 156 ? -5.262 -28.609 -4.766 1 98.12 156 LYS B CA 1
ATOM 2589 C C . LYS B 1 156 ? -4.02 -28.125 -5.512 1 98.12 156 LYS B C 1
ATOM 2591 O O . LYS B 1 156 ? -3.605 -28.734 -6.496 1 98.12 156 LYS B O 1
ATOM 2596 N N . LEU B 1 157 ? -3.463 -27.016 -5.07 1 98.38 157 LEU B N 1
ATOM 2597 C CA . LEU B 1 157 ? -2.24 -26.516 -5.676 1 98.38 157 LEU B CA 1
ATOM 2598 C C . LEU B 1 157 ? -1.101 -27.516 -5.539 1 98.38 157 LEU B C 1
ATOM 2600 O O . LEU B 1 157 ? -0.411 -27.812 -6.516 1 98.38 157 LEU B O 1
ATOM 2604 N N . ARG B 1 158 ? -0.905 -28.047 -4.348 1 97.75 158 ARG B N 1
ATOM 2605 C CA . ARG B 1 158 ? 0.15 -29.031 -4.098 1 97.75 158 ARG B CA 1
ATOM 2606 C C . ARG B 1 158 ? 0.03 -30.219 -5.047 1 97.75 158 ARG B C 1
ATOM 2608 O O . ARG B 1 158 ? 1.023 -30.656 -5.637 1 97.75 158 ARG B O 1
ATOM 2615 N N . ASN B 1 159 ? -1.163 -30.672 -5.102 1 98 159 ASN B N 1
ATOM 2616 C CA . ASN B 1 159 ? -1.41 -31.812 -5.961 1 98 159 ASN B CA 1
ATOM 2617 C C . ASN B 1 159 ? -1.094 -31.516 -7.422 1 98 159 ASN B C 1
ATOM 2619 O O . ASN B 1 159 ? -0.504 -32.344 -8.125 1 98 159 ASN B O 1
ATOM 2623 N N . PHE B 1 160 ? -1.48 -30.344 -7.836 1 98.62 160 PHE B N 1
ATOM 2624 C CA . PHE B 1 160 ? -1.18 -29.938 -9.203 1 98.62 160 PHE B CA 1
ATOM 2625 C C . PHE B 1 160 ? 0.326 -29.875 -9.43 1 98.62 160 PHE B C 1
ATOM 2627 O O . PHE B 1 160 ? 0.834 -30.375 -10.43 1 98.62 160 PHE B O 1
ATOM 2634 N N . LEU B 1 161 ? 1.064 -29.297 -8.477 1 98.19 161 LEU B N 1
ATOM 2635 C CA . LEU B 1 161 ? 2.508 -29.125 -8.609 1 98.19 161 LEU B CA 1
ATOM 2636 C C . LEU B 1 161 ? 3.213 -30.469 -8.648 1 98.19 161 LEU B C 1
ATOM 2638 O O . LEU B 1 161 ? 4.215 -30.641 -9.344 1 98.19 161 LEU B O 1
ATOM 2642 N N . LYS B 1 162 ? 2.652 -31.484 -7.984 1 97.38 162 LYS B N 1
ATOM 2643 C CA . LYS B 1 162 ? 3.215 -32.844 -7.98 1 97.38 162 LYS B CA 1
ATOM 2644 C C . LYS B 1 162 ? 3.113 -33.469 -9.367 1 97.38 162 LYS B C 1
ATOM 2646 O O . LYS B 1 162 ? 3.955 -34.281 -9.734 1 97.38 162 LYS B O 1
ATOM 2651 N N . THR B 1 163 ? 2.141 -33.031 -10.094 1 97.25 163 THR B N 1
ATOM 2652 C CA . THR B 1 163 ? 1.899 -33.656 -11.391 1 97.25 163 THR B CA 1
ATOM 2653 C C . THR B 1 163 ? 2.869 -33.094 -12.438 1 97.25 163 THR B C 1
ATOM 2655 O O . THR B 1 163 ? 3.086 -33.75 -13.477 1 97.25 163 THR B O 1
ATOM 2658 N N . ILE B 1 164 ? 3.357 -31.969 -12.219 1 94.25 164 ILE B N 1
ATOM 2659 C CA . ILE B 1 164 ? 4.176 -31.344 -13.258 1 94.25 164 ILE B CA 1
ATOM 2660 C C . ILE B 1 164 ? 5.629 -31.266 -12.789 1 94.25 164 ILE B C 1
ATOM 2662 O O . ILE B 1 164 ? 6.48 -30.703 -13.484 1 94.25 164 ILE B O 1
ATOM 2666 N N . LYS B 1 165 ? 5.898 -31.797 -11.57 1 83.5 165 LYS B N 1
ATOM 2667 C CA . LYS B 1 165 ? 7.258 -31.828 -11.039 1 83.5 165 LYS B CA 1
ATOM 2668 C C . LYS B 1 165 ? 8.148 -32.75 -11.859 1 83.5 165 LYS B C 1
ATOM 2670 O O . LYS B 1 165 ? 7.703 -33.781 -12.336 1 83.5 165 LYS B O 1
#

Organism: Mycoplasma mobile (strain ATCC 43663 / 163K / NCTC 11711) (NCBI:txid267748)